Protein AF-A0A9P6V1W4-F1 (afdb_monomer_lite)

Radius of gyration: 26.34 Å; chains: 1; bounding box: 57×39×79 Å

Foldseek 3Di:
DVVVVVVPDPVVLVVVLVCLCVCVPHRNDVVVSVVSVVVVVVVVVVVVVVVLVVLPCPPVVLVVLVVVLLVLLLVLLDVQLDDVRVFFPLVLLLVVCVVVCVCVPAPADSVRDDPVNSSVSSSVVLVVLLQVLFQVQLALLQDVPPPVLVVVLVVCVVVVHLVSLVVLLVSLVVVVVVPPSSVVSLCVSLVVSLVVNVVSSVSTGNDDDPVSSVSSSVSSSSSNVSSSSCSSDSDHDHDDDDDFQAQDDPVPDDDDPPDDNRGTDDND

Secondary structure (DSSP, 8-state):
-HHHHHTT-HHHHHHHHHHHHTTSSSS--HHHHHHHHHHHHHHHHHHHHHHHTT----HHHHHHHHHHHHHHHHHHHHHHH-GGGTTB-HHHHHHHHHHTTTTSS-SS-GGG--HHHHHHHHHHHHHHHHIIIIIT-TTTTTSS--HHHHHHHHHHHTTT-THHHHHHHHHHHHHHH-HHHHHHHHHHHHHHHHHHHHHHHHHHBS---HHHHHHHHHHHHHHHHHHHHHHHSSSPP---PPPTTPBP-TTT--PPTT--TT-B----

pLDDT: mean 75.6, std 12.67, range [39.97, 94.25]

Sequence (268 aa):
MIARAELGDHVAQETLGDMYMDGQVTPKDVQAAMTRRYDDLNRKYMDIAGTLQVTNDDQSTISRQLGVVGARIENLVIIGRGPRSVNVNRAAAIQFFRNSGLLKDFPVQEPELEPFHLSLLIESAMMEILIKHFFTRPLQCIFDGSEEFEAICGWMISRGSRASDRWRQELCILIAQDGEEMARRKEKEVSVAIMEFKNLISNVYSNVNKSMSNKIKELCDIAFDLSYAMFGMESKVYPVAIGLAAPFDGNYMTMAKRSDSNGSVSWV

Structure (mmCIF, N/CA/C/O backbone):
data_AF-A0A9P6V1W4-F1
#
_entry.id   AF-A0A9P6V1W4-F1
#
loop_
_atom_site.group_PDB
_atom_site.id
_atom_site.type_symbol
_atom_site.label_atom_id
_atom_site.label_alt_id
_atom_site.label_comp_id
_atom_site.label_asym_id
_atom_site.label_entity_id
_atom_site.label_seq_id
_atom_site.pdbx_PDB_ins_code
_atom_site.Cartn_x
_atom_site.Cartn_y
_atom_site.Cartn_z
_atom_site.occupancy
_atom_site.B_iso_or_equiv
_atom_site.auth_seq_id
_atom_site.auth_comp_id
_atom_site.auth_asym_id
_atom_site.auth_atom_id
_atom_site.pdbx_PDB_model_num
ATOM 1 N N . MET A 1 1 ? 36.269 11.042 -41.220 1.00 65.00 1 MET A N 1
ATOM 2 C CA . MET A 1 1 ? 35.071 10.179 -41.202 1.00 65.00 1 MET A CA 1
ATOM 3 C C . MET A 1 1 ? 35.304 8.958 -40.318 1.00 65.00 1 MET A C 1
ATOM 5 O O . MET A 1 1 ? 34.696 8.916 -39.264 1.00 65.00 1 MET A O 1
ATOM 9 N N . ILE A 1 2 ? 36.252 8.063 -40.641 1.00 66.75 2 ILE A N 1
ATOM 10 C CA . ILE A 1 2 ? 36.608 6.888 -39.806 1.00 66.75 2 ILE A CA 1
ATOM 11 C C . ILE A 1 2 ? 36.977 7.286 -38.369 1.00 66.75 2 ILE A C 1
ATOM 13 O O . ILE A 1 2 ? 36.317 6.849 -37.437 1.00 66.75 2 ILE A O 1
ATOM 17 N N . ALA A 1 3 ? 37.904 8.232 -38.201 1.00 67.62 3 ALA A N 1
ATOM 18 C CA . ALA A 1 3 ? 38.294 8.728 -36.877 1.00 67.62 3 ALA A CA 1
ATOM 19 C C . ALA A 1 3 ? 37.139 9.364 -36.068 1.00 67.62 3 ALA A C 1
ATOM 21 O O . ALA A 1 3 ? 37.159 9.341 -34.847 1.00 67.62 3 ALA A O 1
ATOM 22 N N . ARG A 1 4 ? 36.106 9.922 -36.725 1.00 63.97 4 ARG A N 1
ATOM 23 C CA . ARG A 1 4 ? 34.915 10.458 -36.027 1.00 63.97 4 ARG A CA 1
ATOM 24 C C . ARG A 1 4 ? 33.994 9.331 -35.562 1.00 63.97 4 ARG A C 1
ATOM 26 O O . ARG A 1 4 ? 33.456 9.397 -34.466 1.00 63.97 4 ARG A O 1
ATOM 33 N N . ALA A 1 5 ? 33.867 8.284 -36.372 1.00 66.19 5 ALA A N 1
ATOM 34 C CA . ALA A 1 5 ? 33.108 7.089 -36.025 1.00 66.19 5 ALA A CA 1
ATOM 35 C C . ALA A 1 5 ? 33.750 6.321 -34.857 1.00 66.19 5 ALA A C 1
ATOM 37 O O . ALA A 1 5 ? 33.040 5.845 -33.974 1.00 66.19 5 ALA A O 1
ATOM 38 N N . GLU A 1 6 ? 35.083 6.241 -34.824 1.00 66.88 6 GLU A N 1
ATOM 39 C CA . GLU A 1 6 ? 35.850 5.642 -33.718 1.00 66.88 6 GLU A CA 1
ATOM 40 C C . GLU A 1 6 ? 35.702 6.431 -32.409 1.00 66.88 6 GLU A C 1
ATOM 42 O O . GLU A 1 6 ? 35.727 5.843 -31.333 1.00 66.88 6 GLU A O 1
ATOM 47 N N . LEU A 1 7 ? 35.462 7.742 -32.501 1.00 66.81 7 LEU A N 1
ATOM 48 C CA . LEU A 1 7 ? 35.165 8.623 -31.368 1.00 66.81 7 LEU A CA 1
ATOM 49 C C . LEU A 1 7 ? 33.672 8.659 -30.979 1.00 66.81 7 LEU A C 1
ATOM 51 O O . LEU A 1 7 ? 33.295 9.445 -30.114 1.00 66.81 7 LEU A O 1
ATOM 55 N N . GLY A 1 8 ? 32.821 7.820 -31.583 1.00 54.97 8 GLY A N 1
ATOM 56 C CA . GLY A 1 8 ? 31.420 7.657 -31.167 1.00 54.97 8 GLY A CA 1
ATOM 57 C C . GLY A 1 8 ? 30.402 8.590 -31.833 1.00 54.97 8 GLY A C 1
ATOM 58 O O . GLY A 1 8 ? 29.265 8.672 -31.378 1.00 54.97 8 GLY A O 1
ATOM 59 N N . ASP A 1 9 ? 30.770 9.291 -32.907 1.00 70.88 9 ASP A N 1
ATOM 60 C CA . ASP A 1 9 ? 29.835 10.121 -33.677 1.00 70.88 9 ASP A CA 1
ATOM 61 C C . ASP A 1 9 ? 28.834 9.232 -34.446 1.00 70.88 9 ASP A C 1
ATOM 63 O O . ASP A 1 9 ? 29.205 8.519 -35.383 1.00 70.88 9 ASP A O 1
ATOM 67 N N . HIS A 1 10 ? 27.565 9.269 -34.033 1.00 65.38 10 HIS A N 1
ATOM 68 C CA . HIS A 1 10 ? 26.481 8.407 -34.520 1.00 65.38 10 HIS A CA 1
ATOM 69 C C . HIS A 1 10 ? 26.163 8.634 -36.002 1.00 65.38 10 HIS A C 1
ATOM 71 O O . HIS A 1 10 ? 25.980 7.668 -36.741 1.00 65.38 10 HIS A O 1
ATOM 77 N N . VAL A 1 11 ? 26.193 9.887 -36.468 1.00 73.00 11 VAL A N 1
ATOM 78 C CA . VAL A 1 11 ? 25.999 10.204 -37.892 1.00 73.00 11 VAL A CA 1
ATOM 79 C C . VAL A 1 11 ? 27.172 9.657 -38.702 1.00 73.00 11 VAL A C 1
ATOM 81 O O . VAL A 1 11 ? 26.982 9.061 -39.761 1.00 73.00 11 VAL A O 1
ATOM 84 N N . ALA A 1 12 ? 28.400 9.794 -38.192 1.00 70.19 12 ALA A N 1
ATOM 85 C CA . ALA A 1 12 ? 29.575 9.252 -38.865 1.00 70.19 12 ALA A CA 1
ATOM 86 C C . ALA A 1 12 ? 29.562 7.714 -38.941 1.00 70.19 12 ALA A C 1
ATOM 88 O O . ALA A 1 12 ? 30.030 7.168 -39.938 1.00 70.19 12 ALA A O 1
ATOM 89 N N . GLN A 1 13 ? 29.037 7.023 -37.925 1.00 69.19 13 GLN A N 1
ATOM 90 C CA . GLN A 1 13 ? 28.919 5.560 -37.893 1.00 69.19 13 GLN A CA 1
ATOM 91 C C . GLN A 1 13 ? 27.857 5.032 -38.860 1.00 69.19 13 GLN A C 1
ATOM 93 O O . GLN A 1 13 ? 28.147 4.091 -39.598 1.00 69.19 13 GLN A O 1
ATOM 98 N N . GLU A 1 14 ? 26.678 5.659 -38.901 1.00 72.62 14 GLU A N 1
ATOM 99 C CA . GLU A 1 14 ? 25.608 5.331 -39.853 1.00 72.62 14 GLU A CA 1
ATOM 100 C C . GLU A 1 14 ? 26.092 5.515 -41.294 1.00 72.62 14 GLU A C 1
ATOM 102 O O . GLU A 1 14 ? 26.094 4.569 -42.081 1.00 72.62 14 GLU A O 1
ATOM 107 N N . THR A 1 15 ? 26.668 6.685 -41.586 1.00 76.19 15 THR A N 1
ATOM 108 C CA . THR A 1 15 ? 27.195 6.997 -42.921 1.00 76.19 15 THR A CA 1
ATOM 109 C C . THR A 1 15 ? 28.298 6.001 -43.327 1.00 76.19 15 THR A C 1
ATOM 111 O O . THR A 1 15 ? 28.357 5.561 -44.473 1.00 76.19 15 THR A O 1
ATOM 114 N N . LEU A 1 16 ? 29.180 5.594 -42.400 1.00 67.94 16 LEU A N 1
ATOM 115 C CA . LEU A 1 16 ? 30.197 4.565 -42.669 1.00 67.94 16 LEU A CA 1
ATOM 116 C C . LEU A 1 16 ? 29.595 3.188 -42.944 1.00 67.94 16 LEU A C 1
ATOM 118 O O . LEU A 1 16 ? 30.109 2.488 -43.813 1.00 67.94 16 LEU A O 1
ATOM 122 N N . GLY A 1 17 ? 28.540 2.800 -42.226 1.00 64.75 17 GLY A N 1
ATOM 123 C CA . GLY A 1 17 ? 27.809 1.556 -42.469 1.00 64.75 17 GLY A CA 1
ATOM 124 C C . GLY A 1 17 ? 27.266 1.484 -43.895 1.00 64.75 17 GLY A C 1
ATOM 125 O O . GLY A 1 17 ? 27.497 0.489 -44.585 1.00 64.75 17 GLY A O 1
ATOM 126 N N . ASP A 1 18 ? 26.655 2.570 -44.363 1.00 71.12 18 ASP A N 1
ATOM 127 C CA . ASP A 1 18 ? 26.141 2.681 -45.731 1.00 71.12 18 ASP A CA 1
ATOM 128 C C . ASP A 1 18 ? 27.275 2.605 -46.765 1.00 71.12 18 ASP A C 1
ATOM 130 O O . ASP A 1 18 ? 27.201 1.850 -47.734 1.00 71.12 18 ASP A O 1
ATOM 134 N N . MET A 1 19 ? 28.407 3.268 -46.504 1.00 66.75 19 MET A N 1
ATOM 135 C CA . MET A 1 19 ? 29.591 3.186 -47.371 1.00 66.75 19 MET A CA 1
ATOM 136 C C . MET A 1 19 ? 30.210 1.783 -47.465 1.00 66.75 19 MET A C 1
ATOM 138 O O . MET A 1 19 ? 30.742 1.432 -48.523 1.00 66.75 19 MET A O 1
ATOM 142 N N . TYR A 1 20 ? 30.158 0.976 -46.397 1.00 65.69 20 TYR A N 1
ATOM 143 C CA . TYR A 1 20 ? 30.584 -0.431 -46.441 1.00 65.69 20 TYR A CA 1
ATOM 144 C C . TYR A 1 20 ? 29.591 -1.312 -47.209 1.00 65.69 20 TYR A C 1
ATOM 146 O O . TYR A 1 20 ? 30.010 -2.211 -47.941 1.00 65.69 20 TYR A O 1
ATOM 154 N N . MET A 1 21 ? 28.289 -1.046 -47.081 1.00 60.78 21 MET A N 1
ATOM 155 C CA . MET A 1 21 ? 27.232 -1.771 -47.798 1.00 60.78 21 MET A CA 1
ATOM 156 C C . MET A 1 21 ? 27.263 -1.507 -49.308 1.00 60.78 21 MET A C 1
ATOM 158 O O . MET A 1 21 ? 27.072 -2.435 -50.105 1.00 60.78 21 MET A O 1
ATOM 162 N N . ASP A 1 22 ? 27.580 -0.272 -49.687 1.00 67.25 22 ASP A N 1
ATOM 163 C CA . ASP A 1 22 ? 27.646 0.174 -51.078 1.00 67.25 22 ASP A CA 1
ATOM 164 C C . ASP A 1 22 ? 29.021 -0.065 -51.725 1.00 67.25 22 ASP A C 1
ATOM 166 O O . ASP A 1 22 ? 29.175 0.093 -52.936 1.00 67.25 22 ASP A O 1
ATOM 170 N N . GLY A 1 23 ? 30.027 -0.475 -50.941 1.00 58.41 23 GLY A N 1
ATOM 171 C CA . GLY A 1 23 ? 31.374 -0.790 -51.429 1.00 58.41 23 GLY A CA 1
ATOM 172 C C . GLY A 1 23 ? 32.163 0.426 -51.929 1.00 58.41 23 GLY A C 1
ATOM 173 O O . GLY A 1 23 ? 33.073 0.280 -52.742 1.00 58.41 23 GLY A O 1
ATOM 174 N N . GLN A 1 24 ? 31.815 1.635 -51.474 1.00 54.91 24 GLN A N 1
ATOM 175 C CA . GLN A 1 24 ? 32.379 2.883 -52.003 1.00 54.91 24 GLN A CA 1
ATOM 176 C C . GLN A 1 24 ? 33.792 3.200 -51.480 1.00 54.91 24 GLN A C 1
ATOM 178 O O . GLN A 1 24 ? 34.491 4.016 -52.076 1.00 54.91 24 GLN A O 1
ATOM 183 N N . VAL A 1 25 ? 34.230 2.566 -50.382 1.00 55.81 25 VAL A N 1
ATOM 184 C CA . VAL A 1 25 ? 35.536 2.847 -49.739 1.00 55.81 25 VAL A CA 1
ATOM 185 C C . VAL A 1 25 ? 36.380 1.579 -49.498 1.00 55.81 25 VAL A C 1
ATOM 187 O O . VAL A 1 25 ? 37.596 1.669 -49.358 1.00 55.81 25 VAL A O 1
ATOM 190 N N . THR A 1 26 ? 35.777 0.385 -49.506 1.00 55.09 26 THR A N 1
ATOM 191 C CA . THR A 1 26 ? 36.446 -0.935 -49.405 1.00 55.09 26 THR A CA 1
ATOM 192 C C . THR A 1 26 ? 35.621 -1.996 -50.158 1.00 55.09 26 THR A C 1
ATOM 194 O O . THR A 1 26 ? 34.452 -1.727 -50.446 1.00 55.09 26 THR A O 1
ATOM 197 N N . PRO A 1 27 ? 36.177 -3.178 -50.516 1.00 56.47 27 PRO A N 1
ATOM 198 C CA . PRO A 1 27 ? 35.394 -4.256 -51.127 1.00 56.47 27 PRO A CA 1
ATOM 199 C C . PRO A 1 27 ? 34.161 -4.570 -50.279 1.00 56.47 27 PRO A C 1
ATOM 201 O O . PRO A 1 27 ? 34.258 -4.560 -49.057 1.00 56.47 27 PRO A O 1
ATOM 204 N N . LYS A 1 28 ? 33.020 -4.834 -50.929 1.00 53.91 28 LYS A N 1
ATOM 205 C CA . LYS A 1 28 ? 31.716 -5.063 -50.289 1.00 53.91 28 LYS A CA 1
ATOM 206 C C . LYS A 1 28 ? 31.800 -6.168 -49.227 1.00 53.91 28 LYS A C 1
ATOM 208 O O . LYS A 1 28 ? 31.639 -7.346 -49.536 1.00 53.91 28 LYS A O 1
ATOM 213 N N . ASP A 1 29 ? 32.043 -5.776 -47.982 1.00 60.09 29 ASP A N 1
ATOM 214 C CA . ASP A 1 29 ? 32.160 -6.670 -46.834 1.00 60.09 29 ASP A CA 1
ATOM 215 C C . ASP A 1 29 ? 30.905 -6.535 -45.973 1.00 60.09 29 ASP A C 1
ATOM 217 O O . ASP A 1 29 ? 30.853 -5.857 -44.942 1.00 60.09 29 ASP A O 1
ATOM 221 N N . VAL A 1 30 ? 29.851 -7.186 -46.463 1.00 57.62 30 VAL A N 1
ATOM 222 C CA . VAL A 1 30 ? 28.537 -7.247 -45.812 1.00 57.62 30 VAL A CA 1
ATOM 223 C C . VAL A 1 30 ? 28.655 -7.840 -44.406 1.00 57.62 30 VAL A C 1
ATOM 225 O O . VAL A 1 30 ? 27.897 -7.458 -43.518 1.00 57.62 30 VAL A O 1
ATOM 228 N N . GLN A 1 31 ? 29.626 -8.731 -44.179 1.00 55.34 31 GLN A N 1
ATOM 229 C CA . GLN A 1 31 ? 29.845 -9.361 -42.883 1.00 55.34 31 GLN A CA 1
ATOM 230 C C . GLN A 1 31 ? 30.431 -8.359 -41.883 1.00 55.34 31 GLN A C 1
ATOM 232 O O . GLN A 1 31 ? 29.935 -8.260 -40.764 1.00 55.34 31 GLN A O 1
ATOM 237 N N . ALA A 1 32 ? 31.428 -7.565 -42.281 1.00 57.88 32 ALA A N 1
ATOM 238 C CA . ALA A 1 32 ? 31.972 -6.499 -41.441 1.00 57.88 32 ALA A CA 1
ATOM 239 C C . ALA A 1 32 ? 30.943 -5.388 -41.169 1.00 57.88 32 ALA A C 1
ATOM 241 O O . ALA A 1 32 ? 30.867 -4.888 -40.043 1.00 57.88 32 ALA A O 1
ATOM 242 N N . ALA A 1 33 ? 30.117 -5.035 -42.160 1.00 56.19 33 ALA A N 1
ATOM 243 C CA . ALA A 1 33 ? 29.023 -4.078 -41.992 1.00 56.19 33 ALA A CA 1
ATOM 244 C C . ALA A 1 33 ? 27.955 -4.592 -41.006 1.00 56.19 33 ALA A C 1
ATOM 246 O O . ALA A 1 33 ? 27.540 -3.860 -40.107 1.00 56.19 33 ALA A O 1
ATOM 247 N N . MET A 1 34 ? 27.560 -5.865 -41.121 1.00 56.03 34 MET A N 1
ATOM 248 C CA . MET A 1 34 ? 26.622 -6.518 -40.201 1.00 56.03 34 MET A CA 1
ATOM 249 C C . MET A 1 34 ? 27.184 -6.614 -38.783 1.00 56.03 34 MET A C 1
ATOM 251 O O . MET A 1 34 ? 26.486 -6.244 -37.846 1.00 56.03 34 MET A O 1
ATOM 255 N N . THR A 1 35 ? 28.438 -7.043 -38.611 1.00 66.69 35 THR A N 1
ATOM 256 C CA . THR A 1 35 ? 29.087 -7.121 -37.292 1.00 66.69 35 THR A CA 1
ATOM 257 C C . THR A 1 35 ? 29.146 -5.749 -36.629 1.00 66.69 35 THR A C 1
ATOM 259 O O . THR A 1 35 ? 28.740 -5.616 -35.482 1.00 66.69 35 THR A O 1
ATOM 262 N N . ARG A 1 36 ? 29.531 -4.693 -37.362 1.00 65.12 36 ARG A N 1
ATOM 263 C CA . ARG A 1 36 ? 29.526 -3.323 -36.820 1.00 65.12 36 ARG A CA 1
ATOM 264 C C . ARG A 1 36 ? 28.132 -2.837 -36.454 1.00 65.12 36 ARG A C 1
ATOM 266 O O . ARG A 1 36 ? 27.975 -2.169 -35.438 1.00 65.12 36 ARG A O 1
ATOM 273 N N . ARG A 1 37 ? 27.124 -3.168 -37.263 1.00 60.56 37 ARG A N 1
ATOM 274 C CA . ARG A 1 37 ? 25.730 -2.829 -36.964 1.00 60.56 37 ARG A CA 1
ATOM 275 C C . ARG A 1 37 ? 25.238 -3.563 -35.718 1.00 60.56 37 ARG A C 1
ATOM 277 O O . ARG A 1 37 ? 24.553 -2.956 -34.904 1.00 60.56 37 ARG A O 1
ATOM 284 N N . TYR A 1 38 ? 25.617 -4.828 -35.547 1.00 61.22 38 TYR A N 1
ATOM 285 C CA . TYR A 1 38 ? 25.352 -5.599 -34.333 1.00 61.22 38 TYR A CA 1
ATOM 286 C C . TYR A 1 38 ? 26.073 -5.020 -33.116 1.00 61.22 38 TYR A C 1
ATOM 288 O O . TYR A 1 38 ? 25.457 -4.902 -32.062 1.00 61.22 38 TYR A O 1
ATOM 296 N N . ASP A 1 39 ? 27.332 -4.610 -33.256 1.00 62.44 39 ASP A N 1
ATOM 297 C CA . ASP A 1 39 ? 28.100 -3.996 -32.174 1.00 62.44 39 ASP A CA 1
ATOM 298 C C . ASP A 1 39 ? 27.518 -2.641 -31.762 1.00 62.44 39 ASP A C 1
ATOM 300 O O . ASP A 1 39 ? 27.465 -2.351 -30.571 1.00 62.44 39 ASP A O 1
ATOM 304 N N . ASP A 1 40 ? 27.048 -1.828 -32.714 1.00 63.84 40 ASP A N 1
ATOM 305 C CA . ASP A 1 40 ? 26.352 -0.565 -32.440 1.00 63.84 40 ASP A CA 1
ATOM 306 C C . ASP A 1 40 ? 24.998 -0.802 -31.757 1.00 63.84 40 ASP A C 1
ATOM 308 O O . ASP A 1 40 ? 24.692 -0.167 -30.748 1.00 63.84 40 ASP A O 1
ATOM 312 N N . LEU A 1 41 ? 24.218 -1.782 -32.232 1.00 60.44 41 LEU A N 1
ATOM 313 C CA . LEU A 1 41 ? 22.968 -2.178 -31.578 1.00 60.44 41 LEU A CA 1
ATOM 314 C C . LEU A 1 41 ? 23.213 -2.673 -30.153 1.00 60.44 41 LEU A C 1
ATOM 316 O O . LEU A 1 41 ? 22.480 -2.305 -29.242 1.00 60.44 41 LEU A O 1
ATOM 320 N N . ASN A 1 42 ? 24.244 -3.494 -29.954 1.00 52.19 42 ASN A N 1
ATOM 321 C CA . ASN A 1 42 ? 24.600 -4.030 -28.650 1.00 52.19 42 ASN A CA 1
ATOM 322 C C . ASN A 1 42 ? 25.116 -2.919 -27.728 1.00 52.19 42 ASN A C 1
ATOM 324 O O . ASN A 1 42 ? 24.787 -2.915 -26.551 1.00 52.19 42 ASN A O 1
ATOM 328 N N . ARG A 1 43 ? 25.856 -1.929 -28.245 1.00 60.22 43 ARG A N 1
ATOM 329 C CA . ARG A 1 43 ? 26.283 -0.761 -27.461 1.00 60.22 43 ARG A CA 1
ATOM 330 C C . ARG A 1 43 ? 25.096 0.105 -27.055 1.00 60.22 43 ARG A C 1
ATOM 332 O O . ARG A 1 43 ? 24.986 0.417 -25.881 1.00 60.22 43 ARG A O 1
ATOM 339 N N . LYS A 1 44 ? 24.179 0.409 -27.982 1.00 65.56 44 LYS A N 1
ATOM 340 C CA . LYS A 1 44 ? 22.915 1.111 -27.691 1.00 65.56 44 LYS A CA 1
ATOM 341 C C . LYS A 1 44 ? 22.084 0.347 -26.666 1.00 65.56 44 LYS A C 1
ATOM 343 O O . LYS A 1 44 ? 21.598 0.942 -25.716 1.00 65.56 44 LYS A O 1
ATOM 348 N N . TYR A 1 45 ? 21.984 -0.974 -26.809 1.00 58.62 45 TYR A N 1
ATOM 349 C CA . TYR A 1 45 ? 21.330 -1.837 -25.829 1.00 58.62 45 TYR A CA 1
ATOM 350 C C . TYR A 1 45 ? 22.028 -1.790 -24.466 1.00 58.62 45 TYR A C 1
ATOM 352 O O . TYR A 1 45 ? 21.345 -1.712 -23.457 1.00 58.62 45 TYR A O 1
ATOM 360 N N . MET A 1 46 ? 23.362 -1.809 -24.409 1.00 53.25 46 MET A N 1
ATOM 361 C CA . MET A 1 46 ? 24.114 -1.728 -23.151 1.00 53.25 46 MET A CA 1
ATOM 362 C C . MET A 1 46 ? 24.069 -0.333 -22.516 1.00 53.25 46 MET A C 1
ATOM 364 O O . MET A 1 46 ? 24.126 -0.239 -21.299 1.00 53.25 46 MET A O 1
ATOM 368 N N . ASP A 1 47 ? 23.927 0.732 -23.303 1.00 57.62 47 ASP A N 1
ATOM 369 C CA . ASP A 1 47 ? 23.764 2.112 -22.825 1.00 57.62 47 ASP A CA 1
ATOM 370 C C . ASP A 1 47 ? 22.337 2.339 -22.287 1.00 57.62 47 ASP A C 1
ATOM 372 O O . ASP A 1 47 ? 22.139 2.917 -21.218 1.00 57.62 47 ASP A O 1
ATOM 376 N N . ILE A 1 48 ? 21.332 1.756 -22.953 1.00 52.38 48 ILE A N 1
ATOM 377 C CA . ILE A 1 48 ? 19.955 1.649 -22.445 1.00 52.38 48 ILE A CA 1
ATOM 378 C C . ILE A 1 48 ? 19.923 0.770 -21.179 1.00 52.38 48 ILE A C 1
ATOM 380 O O . ILE A 1 48 ? 19.362 1.151 -20.159 1.00 52.38 48 ILE A O 1
ATOM 384 N N . ALA A 1 49 ? 20.613 -0.371 -21.175 1.00 45.03 49 ALA A N 1
ATOM 385 C CA . ALA A 1 49 ? 20.715 -1.240 -20.003 1.00 45.03 49 ALA A CA 1
ATOM 386 C C . ALA A 1 49 ? 21.519 -0.607 -18.853 1.00 45.03 49 ALA A C 1
ATOM 388 O O . ALA A 1 49 ? 21.265 -0.898 -17.687 1.00 45.03 49 ALA A O 1
ATOM 389 N N . GLY A 1 50 ? 22.473 0.268 -19.166 1.00 42.31 50 GLY A N 1
ATOM 390 C CA . GLY A 1 50 ? 23.230 1.059 -18.201 1.00 42.31 50 GLY A CA 1
ATOM 391 C C . GLY A 1 50 ? 22.402 2.203 -17.621 1.00 42.31 50 GLY A C 1
ATOM 392 O O . GLY A 1 50 ? 22.489 2.465 -16.427 1.00 42.31 50 GLY A O 1
ATOM 393 N N . THR A 1 51 ? 21.534 2.831 -18.418 1.00 46.28 51 THR A N 1
ATOM 394 C CA . THR A 1 51 ? 20.554 3.817 -17.929 1.00 46.28 51 THR A CA 1
ATOM 395 C C . THR A 1 51 ? 19.441 3.168 -17.097 1.00 46.28 51 THR A C 1
ATOM 397 O O . THR A 1 51 ? 19.005 3.764 -16.115 1.00 46.28 51 THR A O 1
ATOM 400 N N . LEU A 1 52 ? 19.078 1.910 -17.373 1.00 39.97 52 LEU A N 1
ATOM 401 C CA . LEU A 1 52 ? 18.249 1.068 -16.493 1.00 39.97 52 LEU A CA 1
ATOM 402 C C . LEU A 1 52 ? 18.922 0.755 -15.141 1.00 39.97 52 LEU A C 1
ATOM 404 O O . LEU A 1 52 ? 18.233 0.564 -14.141 1.00 39.97 52 LEU A O 1
ATOM 408 N N . GLN A 1 53 ? 20.260 0.718 -15.079 1.00 40.34 53 GLN A N 1
ATOM 409 C CA . GLN A 1 53 ? 21.014 0.550 -13.825 1.00 40.34 53 GLN A CA 1
ATOM 410 C C . GLN A 1 53 ? 21.084 1.834 -12.974 1.00 40.34 53 GLN A C 1
ATOM 412 O O . GLN A 1 53 ? 21.617 1.798 -11.866 1.00 40.34 53 GLN A O 1
ATOM 417 N N . VAL A 1 54 ? 20.542 2.968 -13.446 1.00 41.81 54 VAL A N 1
ATOM 418 C CA . VAL A 1 54 ? 20.581 4.256 -12.722 1.00 41.81 54 VAL A CA 1
ATOM 419 C C . VAL A 1 54 ? 19.494 4.363 -11.642 1.00 41.81 54 VAL A C 1
ATOM 421 O O . VAL A 1 54 ? 19.596 5.212 -10.760 1.00 41.81 54 VAL A O 1
ATOM 424 N N . THR A 1 55 ? 18.517 3.453 -11.590 1.00 45.75 55 THR A N 1
ATOM 425 C CA . THR A 1 55 ? 17.627 3.295 -10.422 1.00 45.75 55 THR A CA 1
ATOM 426 C C . THR A 1 55 ? 18.301 2.497 -9.297 1.00 45.75 55 THR A C 1
ATOM 428 O O . THR A 1 55 ? 17.753 1.523 -8.788 1.00 45.75 55 THR A O 1
ATOM 431 N N . ASN A 1 56 ? 19.486 2.943 -8.867 1.00 44.91 56 ASN A N 1
ATOM 432 C CA . ASN A 1 56 ? 20.015 2.684 -7.522 1.00 44.91 56 ASN A CA 1
ATOM 433 C C . ASN A 1 56 ? 19.214 3.510 -6.498 1.00 44.91 56 ASN A C 1
ATOM 435 O O . ASN A 1 56 ? 19.773 4.315 -5.753 1.00 44.91 56 ASN A O 1
ATOM 439 N N . ASP A 1 57 ? 17.888 3.363 -6.465 1.00 53.00 57 ASP A N 1
ATOM 440 C CA . ASP A 1 57 ? 17.178 3.673 -5.229 1.00 53.00 57 ASP A CA 1
ATOM 441 C C . ASP A 1 57 ? 17.523 2.522 -4.288 1.00 53.00 57 ASP A C 1
ATOM 443 O O . ASP A 1 57 ? 16.907 1.457 -4.314 1.00 53.00 57 ASP A O 1
ATOM 447 N N . ASP A 1 58 ? 18.624 2.690 -3.553 1.00 67.12 58 ASP A N 1
ATOM 448 C CA . ASP A 1 58 ? 19.164 1.649 -2.692 1.00 67.12 58 ASP A CA 1
ATOM 449 C C . ASP A 1 58 ? 18.063 1.135 -1.758 1.00 67.12 58 ASP A C 1
ATOM 451 O O . ASP A 1 58 ? 17.171 1.877 -1.341 1.00 67.12 58 ASP A O 1
ATOM 455 N N . GLN A 1 59 ? 18.132 -0.140 -1.375 1.00 64.94 59 GLN A N 1
ATOM 456 C CA . GLN A 1 59 ? 17.221 -0.748 -0.398 1.00 64.94 59 GLN A CA 1
ATOM 457 C C . GLN A 1 59 ? 17.014 0.146 0.844 1.00 64.94 59 GLN A C 1
ATOM 459 O O . GLN A 1 59 ? 15.931 0.171 1.420 1.00 64.94 59 GLN A O 1
ATOM 464 N N . SER A 1 60 ? 18.024 0.937 1.222 1.00 72.06 60 SER A N 1
ATOM 465 C CA . SER A 1 60 ? 17.958 1.956 2.273 1.00 72.06 60 SER A CA 1
ATOM 466 C C . SER A 1 60 ? 16.969 3.100 1.981 1.00 72.06 60 SER A C 1
ATOM 468 O O . SER A 1 60 ? 16.267 3.532 2.897 1.00 72.06 60 SER A O 1
ATOM 470 N N . THR A 1 61 ? 16.857 3.574 0.738 1.00 75.94 61 THR A N 1
ATOM 471 C CA . THR A 1 61 ? 15.882 4.588 0.310 1.00 75.94 61 THR A CA 1
ATOM 472 C C . THR A 1 61 ? 14.462 4.045 0.368 1.00 75.94 61 THR A C 1
ATOM 474 O O . THR A 1 61 ? 13.600 4.703 0.956 1.00 75.94 61 THR A O 1
ATOM 477 N N . ILE A 1 62 ? 14.219 2.837 -0.153 1.00 79.06 62 ILE A N 1
ATOM 478 C CA . ILE A 1 62 ? 12.905 2.182 -0.051 1.00 79.06 62 ILE A CA 1
ATOM 479 C C . ILE A 1 62 ? 12.532 1.946 1.410 1.00 79.06 62 ILE A C 1
ATOM 481 O O . ILE A 1 62 ? 11.441 2.329 1.827 1.00 79.06 62 ILE A O 1
ATOM 485 N N . SER A 1 63 ? 13.447 1.408 2.219 1.00 77.25 63 SER A N 1
ATOM 486 C CA . SER A 1 63 ? 13.226 1.221 3.657 1.00 77.25 63 SER A CA 1
ATOM 487 C C . SER A 1 63 ? 12.921 2.541 4.369 1.00 77.25 63 SER A C 1
ATOM 489 O O . SER A 1 63 ? 12.017 2.604 5.202 1.00 77.25 63 SER A O 1
ATOM 491 N N . ARG A 1 64 ? 13.610 3.633 4.010 1.00 80.31 64 ARG A N 1
ATOM 492 C CA . ARG A 1 64 ? 13.321 4.971 4.545 1.00 80.31 64 ARG A CA 1
ATOM 493 C C . ARG A 1 64 ? 11.919 5.443 4.158 1.00 80.31 64 ARG A C 1
ATOM 495 O O . ARG A 1 64 ? 11.209 5.963 5.014 1.00 80.31 64 ARG A O 1
ATOM 502 N N . GLN A 1 65 ? 11.513 5.270 2.901 1.00 84.06 65 GLN A N 1
ATOM 503 C CA . GLN A 1 65 ? 10.181 5.661 2.426 1.00 84.06 65 GLN A CA 1
ATOM 504 C C . GLN A 1 65 ? 9.068 4.803 3.045 1.00 84.06 65 GLN A C 1
ATOM 506 O O . GLN A 1 65 ? 8.037 5.341 3.441 1.00 84.06 65 GLN A O 1
ATOM 511 N N . LEU A 1 66 ? 9.292 3.499 3.236 1.00 83.56 66 LEU A N 1
ATOM 512 C CA . LEU A 1 66 ? 8.394 2.632 4.006 1.00 83.56 66 LEU A CA 1
ATOM 513 C C . LEU A 1 66 ? 8.251 3.124 5.455 1.00 83.56 66 LEU A C 1
ATOM 515 O O . LEU A 1 66 ? 7.140 3.171 5.981 1.00 83.56 66 LEU A O 1
ATOM 519 N N . GLY A 1 67 ? 9.343 3.584 6.075 1.00 82.75 67 GLY A N 1
ATOM 520 C CA . GLY A 1 67 ? 9.303 4.245 7.383 1.00 82.75 67 GLY A CA 1
ATOM 521 C C . GLY A 1 67 ? 8.451 5.522 7.389 1.00 82.75 67 GLY A C 1
ATOM 522 O O . GLY A 1 67 ? 7.700 5.761 8.335 1.00 82.75 67 GLY A O 1
ATOM 523 N N . VAL A 1 68 ? 8.500 6.320 6.315 1.00 87.31 68 VAL A N 1
ATOM 524 C CA . VAL A 1 68 ? 7.622 7.493 6.143 1.00 87.31 68 VAL A CA 1
ATOM 525 C C . VAL A 1 68 ? 6.156 7.069 6.039 1.00 87.31 68 VAL A C 1
ATOM 527 O O . VAL A 1 68 ? 5.312 7.677 6.697 1.00 87.31 68 VAL A O 1
ATOM 530 N N . VAL A 1 69 ? 5.842 6.026 5.264 1.00 89.75 69 VAL A N 1
ATOM 531 C CA . VAL A 1 69 ? 4.481 5.470 5.150 1.00 89.75 69 VAL A CA 1
ATOM 532 C C . VAL A 1 69 ? 3.962 5.024 6.520 1.00 89.75 69 VAL A C 1
ATOM 534 O O . VAL A 1 69 ? 2.879 5.454 6.922 1.00 89.75 69 VAL A O 1
ATOM 537 N N . GLY A 1 70 ? 4.754 4.256 7.276 1.00 85.88 70 GLY A N 1
ATOM 538 C CA . GLY A 1 70 ? 4.407 3.822 8.634 1.00 85.88 70 GLY A CA 1
ATOM 539 C C . GLY A 1 70 ? 4.122 4.998 9.573 1.00 85.88 70 GLY A C 1
ATOM 540 O O . GLY A 1 70 ? 3.041 5.085 10.152 1.00 85.88 70 GLY A O 1
ATOM 541 N N . ALA A 1 71 ? 5.021 5.986 9.628 1.00 87.00 71 ALA A N 1
ATOM 542 C CA . ALA A 1 71 ? 4.836 7.176 10.462 1.00 87.00 71 ALA A CA 1
ATOM 543 C C . ALA A 1 71 ? 3.583 7.995 10.082 1.00 87.00 71 ALA A C 1
ATOM 545 O O . ALA A 1 71 ? 2.951 8.630 10.933 1.00 87.00 71 ALA A O 1
ATOM 546 N N . ARG A 1 72 ? 3.200 8.005 8.798 1.00 91.94 72 ARG A N 1
ATOM 547 C CA . ARG A 1 72 ? 1.980 8.678 8.324 1.00 91.94 72 ARG A CA 1
ATOM 548 C C . ARG A 1 72 ? 0.717 7.928 8.735 1.00 91.94 72 ARG A C 1
ATOM 550 O O . ARG A 1 72 ? -0.247 8.589 9.124 1.00 91.94 72 ARG A O 1
ATOM 557 N N . ILE A 1 73 ? 0.736 6.595 8.699 1.00 90.62 73 ILE A N 1
ATOM 558 C CA . ILE A 1 73 ? -0.346 5.750 9.222 1.00 90.62 73 ILE A CA 1
ATOM 559 C C . ILE A 1 73 ? -0.526 6.004 10.724 1.00 90.62 73 ILE A C 1
ATOM 561 O O . ILE A 1 73 ? -1.623 6.372 11.145 1.00 90.62 73 ILE A O 1
ATOM 565 N N . GLU A 1 74 ? 0.549 5.942 11.514 1.00 89.94 74 GLU A N 1
ATOM 566 C CA . GLU A 1 74 ? 0.505 6.243 12.954 1.00 89.94 74 GLU A CA 1
ATOM 567 C C . GLU A 1 74 ? -0.084 7.641 13.220 1.00 89.94 74 GLU A C 1
ATOM 569 O O . GLU A 1 74 ? -0.965 7.827 14.067 1.00 89.94 74 GLU A O 1
ATOM 574 N N . ASN A 1 75 ? 0.350 8.654 12.457 1.00 91.00 75 ASN A N 1
ATOM 575 C CA . ASN A 1 75 ? -0.170 10.016 12.585 1.00 91.00 75 ASN A CA 1
ATOM 576 C C . ASN A 1 75 ? -1.673 10.101 12.279 1.00 91.00 75 ASN A C 1
ATOM 578 O O . ASN A 1 75 ? -2.402 10.803 12.986 1.00 91.00 75 ASN A O 1
ATOM 582 N N . LEU A 1 76 ? -2.143 9.397 11.245 1.00 91.50 76 LEU A N 1
ATOM 583 C CA . LEU A 1 76 ? -3.561 9.326 10.896 1.00 91.50 76 LEU A CA 1
ATOM 584 C C . LEU A 1 76 ? -4.377 8.672 12.008 1.00 91.50 76 LEU A C 1
ATOM 586 O O . LEU A 1 76 ? -5.420 9.211 12.372 1.00 91.50 76 LEU A O 1
ATOM 590 N N . VAL A 1 77 ? -3.894 7.576 12.592 1.00 90.12 77 VAL A N 1
ATOM 591 C CA . VAL A 1 77 ? -4.574 6.890 13.698 1.00 90.12 77 VAL A CA 1
ATOM 592 C C . VAL A 1 77 ? -4.633 7.768 14.946 1.00 90.12 77 VAL A C 1
ATOM 594 O O . VAL A 1 77 ? -5.687 7.866 15.579 1.00 90.12 77 VAL A O 1
ATOM 597 N N . ILE A 1 78 ? -3.553 8.492 15.267 1.00 89.06 78 ILE A N 1
ATOM 598 C CA . ILE A 1 78 ? -3.523 9.465 16.371 1.00 89.06 78 ILE A CA 1
ATOM 599 C C . ILE A 1 78 ? -4.551 10.583 16.163 1.00 89.06 78 ILE A C 1
ATOM 601 O O . ILE A 1 78 ? -5.259 10.950 17.105 1.00 89.06 78 ILE A O 1
ATOM 605 N N . ILE A 1 79 ? -4.651 11.119 14.946 1.00 89.06 79 ILE A N 1
ATOM 606 C CA . ILE A 1 79 ? -5.626 12.165 14.609 1.00 89.06 79 ILE A CA 1
ATOM 607 C C . ILE A 1 79 ? -7.048 11.616 14.671 1.00 89.06 79 ILE A C 1
ATOM 609 O O . ILE A 1 79 ? -7.914 12.249 15.273 1.00 89.06 79 ILE A O 1
ATOM 613 N N . GLY A 1 80 ? -7.271 10.441 14.081 1.00 88.06 80 GLY A N 1
ATOM 614 C CA . GLY A 1 80 ? -8.572 9.787 14.019 1.00 88.06 80 GLY A CA 1
ATOM 615 C C . GLY A 1 80 ? -9.131 9.517 15.408 1.00 88.06 80 GLY A C 1
ATOM 616 O O . GLY A 1 80 ? -10.240 9.947 15.714 1.00 88.06 80 GLY A O 1
ATOM 617 N N . ARG A 1 81 ? -8.338 8.897 16.295 1.00 89.12 81 ARG A N 1
ATOM 6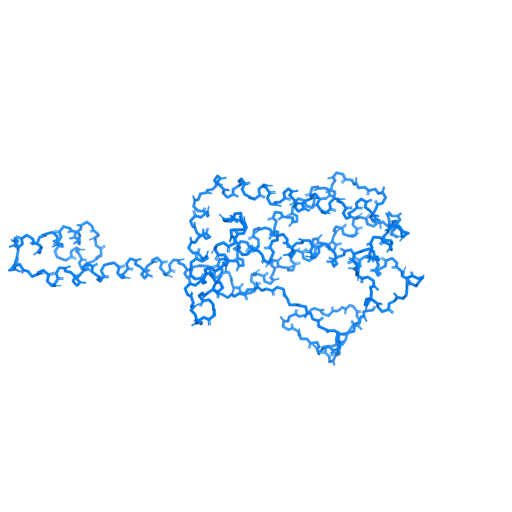18 C CA . ARG 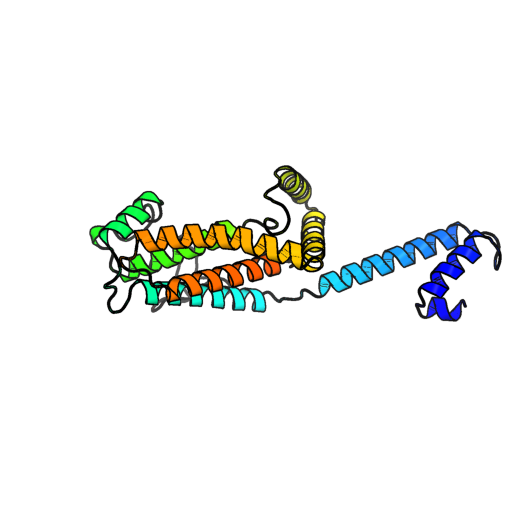A 1 81 ? -8.784 8.555 17.658 1.00 89.12 81 ARG A CA 1
ATOM 619 C C . ARG A 1 81 ? -9.030 9.781 18.542 1.00 89.12 81 ARG A C 1
ATOM 621 O O . ARG A 1 81 ? -9.860 9.722 19.449 1.00 89.12 81 ARG A O 1
ATOM 628 N N . GLY A 1 82 ? -8.336 10.887 18.279 1.00 86.94 82 GLY A N 1
ATOM 629 C CA . GLY A 1 82 ? -8.400 12.093 19.099 1.00 86.94 82 GLY A CA 1
ATOM 630 C C . GLY A 1 82 ? -7.820 11.912 20.514 1.00 86.94 82 GLY A C 1
ATOM 631 O O . GLY A 1 82 ? -7.324 10.840 20.880 1.00 86.94 82 GLY A O 1
ATOM 632 N N . PRO A 1 83 ? -7.852 12.964 21.350 1.00 85.50 83 PRO A N 1
ATOM 633 C CA . PRO A 1 83 ? -7.340 12.901 22.717 1.00 85.50 83 PRO A CA 1
ATOM 634 C C . PRO A 1 83 ? -8.049 11.808 23.519 1.00 85.50 83 PRO A C 1
ATOM 636 O O . PRO A 1 83 ? -9.272 11.751 23.525 1.00 85.50 83 PRO A O 1
ATOM 639 N N . ARG A 1 84 ? -7.293 10.943 24.208 1.00 83.69 84 ARG A N 1
ATOM 640 C CA . ARG A 1 84 ? -7.841 9.824 25.007 1.00 83.69 84 ARG A CA 1
ATOM 641 C C . ARG A 1 84 ? -8.776 8.886 24.220 1.00 83.69 84 ARG A C 1
ATOM 643 O O . ARG A 1 84 ? -9.636 8.251 24.817 1.00 83.69 84 ARG A O 1
ATOM 650 N N . SER A 1 85 ? -8.607 8.798 22.898 1.00 86.25 85 SER A N 1
ATOM 651 C CA . SER A 1 85 ? -9.397 7.920 22.026 1.00 86.25 85 SER A CA 1
ATOM 652 C C . SER A 1 85 ? -10.907 8.207 22.014 1.00 86.25 85 SER A C 1
ATOM 654 O O . SER A 1 85 ? -11.697 7.316 21.714 1.00 86.25 85 SER A O 1
ATOM 656 N N . VAL A 1 86 ? -11.324 9.445 22.311 1.00 85.81 86 VAL A N 1
ATOM 657 C CA . VAL A 1 86 ? -12.746 9.845 22.386 1.00 85.81 86 VAL A CA 1
ATOM 658 C C . VAL A 1 86 ? -13.529 9.636 21.089 1.00 85.81 86 VAL A C 1
ATOM 660 O O . VAL A 1 86 ? -14.747 9.487 21.131 1.00 85.81 86 VAL A O 1
ATOM 663 N N . ASN A 1 87 ? -12.849 9.617 19.943 1.00 88.00 87 ASN A N 1
ATOM 664 C CA . ASN A 1 87 ? -13.493 9.440 18.644 1.00 88.00 87 ASN A CA 1
ATOM 665 C C . ASN A 1 87 ? -13.573 7.969 18.213 1.00 88.00 87 ASN A C 1
ATOM 667 O O . ASN A 1 87 ? -14.145 7.686 17.163 1.00 88.00 87 ASN A O 1
ATOM 671 N N . VAL A 1 88 ? -12.985 7.032 18.966 1.00 88.69 88 VAL A N 1
ATOM 672 C CA . VAL A 1 88 ? -13.020 5.603 18.624 1.00 88.69 88 VAL A CA 1
ATOM 673 C C . VAL A 1 88 ? -14.379 5.035 19.007 1.00 88.69 88 VAL A C 1
ATOM 675 O O . VAL A 1 88 ? -14.704 4.912 20.189 1.00 88.69 88 VAL A O 1
ATOM 678 N N . ASN A 1 89 ? -15.167 4.627 18.015 1.00 89.94 89 ASN A N 1
ATOM 679 C CA . ASN A 1 89 ? -16.386 3.875 18.272 1.00 89.94 89 ASN A CA 1
ATOM 680 C C . ASN A 1 89 ? -16.020 2.409 18.527 1.00 89.94 89 ASN A C 1
ATOM 682 O O . ASN A 1 89 ? -15.958 1.604 17.602 1.00 89.94 89 ASN A O 1
ATOM 686 N N . ARG A 1 90 ? -15.767 2.061 19.795 1.00 89.38 90 ARG A N 1
ATOM 687 C CA . ARG A 1 90 ? -15.309 0.718 20.189 1.00 89.38 90 ARG A CA 1
ATOM 688 C C . ARG A 1 90 ? -16.208 -0.400 19.658 1.00 89.38 90 ARG A C 1
ATOM 690 O O . ARG A 1 90 ? -15.697 -1.383 19.137 1.00 89.38 90 ARG A O 1
ATOM 697 N N . ALA A 1 91 ? -17.527 -0.253 19.771 1.00 89.50 91 ALA A N 1
ATOM 698 C CA . ALA A 1 91 ? -18.465 -1.285 19.333 1.00 89.50 91 ALA A CA 1
ATOM 699 C C . ALA A 1 91 ? -18.418 -1.486 17.810 1.00 89.50 91 ALA A C 1
ATOM 701 O O . ALA A 1 91 ? -18.335 -2.621 17.342 1.00 89.50 91 ALA A O 1
ATOM 702 N N . ALA A 1 92 ? -18.415 -0.390 17.046 1.00 89.69 92 ALA A N 1
ATOM 703 C CA . ALA A 1 92 ? -18.336 -0.455 15.589 1.00 89.69 92 ALA A CA 1
ATOM 704 C C . ALA A 1 92 ? -16.971 -0.973 15.108 1.00 89.69 92 ALA A C 1
ATOM 706 O O . ALA A 1 92 ? -16.921 -1.807 14.209 1.00 89.69 92 ALA A O 1
ATOM 707 N N . ALA A 1 93 ? -15.879 -0.564 15.761 1.00 88.81 93 ALA A N 1
ATOM 708 C CA . ALA A 1 93 ? -14.530 -1.037 15.467 1.00 88.81 93 ALA A CA 1
ATOM 709 C C . ALA A 1 93 ? -14.397 -2.553 15.675 1.00 88.81 93 ALA A C 1
ATOM 711 O O . ALA A 1 93 ? -13.942 -3.256 14.778 1.00 88.81 93 ALA A O 1
ATOM 712 N N . ILE A 1 94 ? -14.850 -3.071 16.823 1.00 90.69 94 ILE A N 1
ATOM 713 C CA . ILE A 1 94 ? -14.829 -4.515 17.109 1.00 90.69 94 ILE A CA 1
ATOM 714 C C . ILE A 1 94 ? -15.664 -5.272 16.074 1.00 90.69 94 ILE A C 1
ATOM 716 O O . ILE A 1 94 ? -15.205 -6.270 15.526 1.00 90.69 94 ILE A O 1
ATOM 720 N N . GLN A 1 95 ? -16.865 -4.782 15.753 1.00 90.75 95 GLN A N 1
ATOM 721 C CA . GLN A 1 95 ? -17.713 -5.417 14.746 1.00 90.75 95 GLN A CA 1
ATOM 722 C C . GLN A 1 95 ? -17.054 -5.432 13.359 1.00 90.75 95 GLN A C 1
ATOM 724 O O . GLN A 1 95 ? -17.119 -6.445 12.662 1.00 90.75 95 GLN A O 1
ATOM 729 N N . PHE A 1 96 ? -16.413 -4.330 12.967 1.00 89.50 96 PHE A N 1
ATOM 730 C CA . PHE A 1 96 ? -15.690 -4.223 11.705 1.00 89.50 96 PHE A CA 1
ATOM 731 C C . PHE A 1 96 ? -14.529 -5.226 11.642 1.00 89.50 96 PHE A C 1
ATOM 733 O O . PHE A 1 96 ? -14.452 -6.003 10.692 1.00 89.50 96 PHE A O 1
ATOM 740 N N . PHE A 1 97 ? -13.684 -5.280 12.677 1.00 87.50 97 PHE A N 1
ATOM 741 C CA . PHE A 1 97 ? -12.529 -6.186 12.716 1.00 87.50 97 PHE A CA 1
ATOM 742 C C . PHE A 1 97 ? -12.907 -7.662 12.876 1.00 87.50 97 PHE A C 1
ATOM 744 O O . PHE A 1 97 ? -12.194 -8.544 12.396 1.00 87.50 97 PHE A O 1
ATOM 751 N N . ARG A 1 98 ? -14.056 -7.951 13.496 1.00 88.94 98 ARG A N 1
ATOM 752 C CA . ARG A 1 98 ? -14.629 -9.301 13.497 1.00 88.94 98 ARG A CA 1
ATOM 753 C C . ARG A 1 98 ? -15.000 -9.726 12.080 1.00 88.94 98 ARG A C 1
ATOM 755 O O . ARG A 1 98 ? -14.649 -10.821 11.654 1.00 88.94 98 ARG A O 1
ATOM 762 N N . ASN A 1 99 ? -15.679 -8.847 11.342 1.00 86.94 99 ASN A N 1
ATOM 763 C CA . ASN A 1 99 ? -16.129 -9.126 9.980 1.00 86.94 99 ASN A CA 1
ATOM 764 C C . ASN A 1 99 ? -14.968 -9.225 8.980 1.00 86.94 99 ASN A C 1
ATOM 766 O O . ASN A 1 99 ? -15.070 -9.982 8.019 1.00 86.94 99 ASN A O 1
ATOM 770 N N . SER A 1 100 ? -13.873 -8.490 9.198 1.00 80.81 100 SER A N 1
ATOM 771 C CA . SER A 1 100 ? -12.673 -8.585 8.356 1.00 80.81 100 SER A CA 1
ATOM 772 C C . SER A 1 100 ? -11.824 -9.829 8.643 1.00 80.81 100 SER A C 1
ATOM 774 O O . SER A 1 100 ? -10.905 -10.121 7.888 1.00 80.81 100 SER A O 1
ATOM 776 N N . GLY A 1 101 ? -12.109 -10.560 9.727 1.00 81.75 101 GLY A N 1
ATOM 777 C CA . GLY A 1 101 ? -11.332 -11.723 10.158 1.00 81.75 101 GLY A CA 1
ATOM 778 C C . GLY A 1 101 ? -10.063 -11.383 10.945 1.00 81.75 101 GLY A C 1
ATOM 779 O O . GLY A 1 101 ? -9.432 -12.299 11.467 1.00 81.75 101 GLY A O 1
ATOM 780 N N . LEU A 1 102 ? -9.727 -10.097 11.115 1.00 79.75 102 LEU A N 1
ATOM 781 C CA . LEU A 1 102 ? -8.523 -9.650 11.833 1.00 79.75 102 LEU A CA 1
ATOM 782 C C . LEU A 1 102 ? -8.528 -10.026 13.323 1.00 79.75 102 LEU A C 1
ATOM 784 O O . LEU A 1 102 ? -7.468 -10.142 13.928 1.00 79.75 102 LEU A O 1
ATOM 788 N N . LEU A 1 103 ? -9.705 -10.248 13.918 1.00 82.44 103 LEU A N 1
ATOM 789 C CA . LEU A 1 103 ? -9.822 -10.693 15.313 1.00 82.44 103 LEU A CA 1
ATOM 790 C C . LEU A 1 103 ? -9.685 -12.206 15.507 1.00 82.44 103 LEU A C 1
ATOM 792 O O . LEU A 1 103 ? -9.572 -12.645 16.647 1.00 82.44 103 LEU A O 1
ATOM 796 N N . LYS A 1 104 ? -9.715 -13.015 14.440 1.00 79.75 104 LYS A N 1
ATOM 797 C CA . LYS A 1 104 ? -9.769 -14.482 14.563 1.00 79.75 104 LYS A CA 1
ATOM 798 C C . LYS A 1 104 ? -8.538 -15.053 15.268 1.00 79.75 104 LYS A C 1
ATOM 800 O O . LYS A 1 104 ? -8.676 -15.948 16.096 1.00 79.75 104 LYS A O 1
ATOM 805 N N . ASP A 1 105 ? -7.373 -14.507 14.937 1.00 71.44 105 ASP A N 1
ATOM 806 C CA . ASP A 1 105 ? -6.082 -14.964 15.450 1.00 71.44 105 ASP A CA 1
ATOM 807 C C . ASP A 1 105 ? -5.475 -13.971 16.464 1.00 71.44 105 ASP A C 1
ATOM 809 O O . ASP A 1 105 ? -4.368 -14.189 16.953 1.00 71.44 105 ASP A O 1
ATOM 813 N N . PHE A 1 106 ? -6.197 -12.894 16.808 1.00 78.06 106 PHE A N 1
ATOM 814 C CA . PHE A 1 106 ? -5.745 -11.876 17.761 1.00 78.06 106 PHE A CA 1
ATOM 815 C C . PHE A 1 106 ? -5.772 -12.436 19.199 1.00 78.06 106 PHE A C 1
ATOM 817 O O . PHE A 1 106 ? -6.731 -13.107 19.580 1.00 78.06 106 PHE A O 1
ATOM 824 N N . PRO A 1 107 ? -4.753 -12.179 20.038 1.00 72.88 107 PRO A N 1
ATOM 825 C CA . PRO A 1 107 ? -4.562 -12.884 21.314 1.00 72.88 107 PRO A CA 1
ATOM 826 C C . PRO A 1 107 ? -5.486 -12.383 22.425 1.00 72.88 107 PRO A C 1
ATOM 828 O O . PRO A 1 107 ? -5.654 -13.057 23.438 1.00 72.88 107 PRO A O 1
ATOM 831 N N . VAL A 1 108 ? -6.011 -11.166 22.271 1.00 79.19 108 VAL A N 1
ATOM 832 C CA . VAL A 1 108 ? -6.801 -10.477 23.281 1.00 79.19 108 VAL A CA 1
ATOM 833 C C . VAL A 1 108 ? -8.255 -10.685 22.928 1.00 79.19 108 VAL A C 1
ATOM 835 O O . VAL A 1 108 ? -8.692 -10.378 21.816 1.00 79.19 108 VAL A O 1
ATOM 838 N N . GLN A 1 109 ? -9.015 -11.194 23.891 1.00 83.50 109 GLN A N 1
ATOM 839 C CA . GLN A 1 109 ? -10.440 -11.399 23.702 1.00 83.50 109 GLN A CA 1
ATOM 840 C C . GLN A 1 109 ? -11.145 -10.0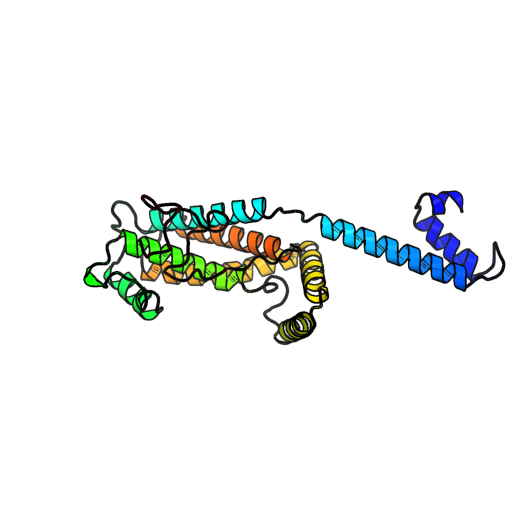53 23.511 1.00 83.50 109 GLN A C 1
ATOM 842 O O . GLN A 1 109 ? -10.778 -9.048 24.117 1.00 83.50 109 GLN A O 1
ATOM 847 N N . GLU A 1 110 ? -12.212 -10.031 22.713 1.00 85.88 110 GLU A N 1
ATOM 848 C CA . GLU A 1 110 ? -12.944 -8.797 22.400 1.00 85.88 110 GLU A CA 1
ATOM 849 C C . GLU A 1 110 ? -13.332 -7.935 23.623 1.00 85.88 110 GLU A C 1
ATOM 851 O O . GLU A 1 110 ? -13.224 -6.706 23.537 1.00 85.88 110 GLU A O 1
ATOM 856 N N . PRO A 1 111 ? -13.753 -8.509 24.774 1.00 85.31 111 PRO A N 1
ATOM 857 C CA . PRO A 1 111 ? -14.066 -7.722 25.964 1.00 85.31 111 PRO A CA 1
ATOM 858 C C . PRO A 1 111 ? -12.859 -6.966 26.528 1.00 85.31 111 PRO A C 1
ATOM 860 O O . PRO A 1 111 ? -13.041 -5.864 27.040 1.00 85.31 111 PRO A O 1
ATOM 863 N N . GLU A 1 112 ? -11.650 -7.504 26.366 1.00 85.94 112 GLU A N 1
ATOM 864 C CA . GLU A 1 112 ? -10.382 -6.989 26.903 1.00 85.94 112 GLU A CA 1
ATOM 865 C C . GLU A 1 112 ? -9.666 -6.028 25.934 1.00 85.94 112 GLU A C 1
ATOM 867 O O . GLU A 1 112 ? -8.614 -5.469 26.249 1.00 85.94 112 GLU A O 1
ATOM 872 N N . LEU A 1 113 ? -10.239 -5.781 24.749 1.00 85.69 113 LEU A N 1
ATOM 873 C CA . LEU A 1 113 ? -9.669 -4.853 23.774 1.00 85.69 113 LEU A CA 1
ATOM 874 C C . LEU A 1 113 ? -9.694 -3.406 24.286 1.00 85.69 113 LEU A C 1
ATOM 876 O O . LEU A 1 113 ? -10.704 -2.699 24.199 1.00 85.69 113 LEU A O 1
ATOM 880 N N . GLU A 1 114 ? -8.548 -2.966 24.791 1.00 85.25 114 GLU A N 1
ATOM 881 C CA . GLU A 1 114 ? -8.231 -1.567 25.082 1.00 85.25 114 GLU A CA 1
ATOM 882 C C . GLU A 1 114 ? -8.060 -0.697 23.814 1.00 85.25 114 GLU A C 1
ATOM 884 O O . GLU A 1 114 ? -7.762 -1.208 22.728 1.00 85.25 114 GLU A O 1
ATOM 889 N N . PRO A 1 115 ? -8.161 0.645 23.922 1.00 83.19 115 PRO A N 1
ATOM 890 C CA . PRO A 1 115 ? -8.033 1.555 22.779 1.00 83.19 115 PRO A CA 1
ATOM 891 C C . PRO A 1 115 ? -6.711 1.474 22.008 1.00 83.19 115 PRO A C 1
ATOM 893 O O . PRO A 1 115 ? -6.663 1.857 20.837 1.00 83.19 115 PRO A O 1
ATOM 896 N N . PHE A 1 116 ? -5.627 1.034 22.650 1.00 83.06 116 PHE A N 1
ATOM 897 C CA . PHE A 1 116 ? -4.350 0.858 21.961 1.00 83.06 116 PHE A CA 1
ATOM 898 C C . PHE A 1 116 ? -4.356 -0.373 21.042 1.00 83.06 116 PHE A C 1
ATOM 900 O O . PHE A 1 116 ? -3.853 -0.262 19.930 1.00 83.06 116 PHE A O 1
ATOM 907 N N . HIS A 1 117 ? -4.996 -1.487 21.432 1.00 85.31 117 HIS A N 1
ATOM 908 C CA . HIS A 1 117 ? -5.157 -2.657 20.556 1.00 85.31 117 HIS A CA 1
ATOM 909 C C . HIS A 1 117 ? -5.955 -2.290 19.308 1.00 85.31 117 HIS A C 1
ATOM 911 O O . HIS A 1 117 ? -5.585 -2.639 18.193 1.00 85.31 117 HIS A O 1
ATOM 917 N N . LEU A 1 118 ? -7.029 -1.515 19.491 1.00 86.62 118 LEU A N 1
ATOM 918 C CA . LEU A 1 118 ? -7.818 -1.007 18.372 1.00 86.62 118 LEU A CA 1
ATOM 919 C C . LEU A 1 118 ? -6.991 -0.090 17.473 1.00 86.62 118 LEU A C 1
ATOM 921 O O . LEU A 1 118 ? -7.159 -0.133 16.265 1.00 86.62 118 LEU A O 1
ATOM 925 N N . SER A 1 119 ? -6.088 0.716 18.039 1.00 86.62 119 SER A N 1
ATOM 926 C CA . SER A 1 119 ? -5.201 1.568 17.240 1.00 86.62 119 SER A CA 1
ATOM 927 C C . SER A 1 119 ? -4.267 0.714 16.376 1.00 86.62 119 SER A C 1
ATOM 929 O O . SER A 1 119 ? -4.206 0.948 15.176 1.00 86.62 119 SER A O 1
ATOM 931 N N . LEU A 1 120 ? -3.656 -0.331 16.945 1.00 83.31 120 LEU A N 1
ATOM 932 C CA . LEU A 1 120 ? -2.813 -1.279 16.208 1.00 83.31 120 LEU A CA 1
ATOM 933 C C . LEU A 1 120 ? -3.581 -1.980 15.076 1.00 83.31 120 LEU A C 1
ATOM 935 O O . LEU A 1 120 ? -3.108 -2.026 13.947 1.00 83.31 120 LEU A O 1
ATOM 939 N N . LEU A 1 121 ? -4.796 -2.466 15.348 1.00 84.94 121 LEU A N 1
ATOM 940 C CA . LEU A 1 121 ? -5.641 -3.109 14.334 1.00 84.94 121 LEU A CA 1
ATOM 941 C C . LEU A 1 121 ? -6.006 -2.154 13.188 1.00 84.94 121 LEU A C 1
ATOM 943 O O . LEU A 1 121 ? -6.058 -2.569 12.031 1.00 84.94 121 LEU A O 1
ATOM 947 N N . ILE A 1 122 ? -6.234 -0.870 13.488 1.00 88.88 122 ILE A N 1
ATOM 948 C CA . ILE A 1 122 ? -6.467 0.154 12.461 1.00 88.88 122 ILE A CA 1
ATOM 949 C C . ILE A 1 122 ? -5.201 0.371 11.630 1.00 88.88 122 ILE A C 1
ATOM 951 O O . ILE A 1 122 ? -5.303 0.432 10.408 1.00 88.88 122 ILE A O 1
ATOM 955 N N . GLU A 1 123 ? -4.026 0.471 12.257 1.00 88.00 123 GLU A N 1
ATOM 956 C CA . GLU A 1 123 ? -2.742 0.610 11.552 1.00 88.00 123 GLU A CA 1
ATOM 957 C C . GLU A 1 123 ? -2.499 -0.579 10.611 1.00 88.00 123 GLU A C 1
ATOM 959 O O . GLU A 1 123 ? -2.177 -0.377 9.437 1.00 88.00 123 GLU A O 1
ATOM 964 N N . SER A 1 124 ? -2.746 -1.807 11.080 1.00 83.56 124 SER A N 1
ATOM 965 C CA . SER A 1 124 ? -2.662 -3.021 10.262 1.00 83.56 124 SER A CA 1
ATOM 966 C C . SER A 1 124 ? -3.640 -2.989 9.087 1.00 83.56 124 SER A C 1
ATOM 968 O O . SER A 1 124 ? -3.220 -3.185 7.950 1.00 83.56 124 SER A O 1
ATOM 970 N N . ALA A 1 125 ? -4.914 -2.660 9.322 1.00 87.31 125 ALA A N 1
ATOM 971 C CA . ALA A 1 125 ? -5.915 -2.568 8.258 1.00 87.31 125 ALA A CA 1
ATOM 972 C C . ALA A 1 125 ? -5.568 -1.482 7.221 1.00 87.31 125 ALA A C 1
ATOM 974 O O . ALA A 1 125 ? -5.758 -1.674 6.022 1.00 87.31 125 ALA A O 1
ATOM 975 N N . MET A 1 126 ? -5.023 -0.343 7.660 1.00 90.19 126 MET A N 1
ATOM 976 C CA . MET A 1 126 ? -4.529 0.703 6.761 1.00 90.19 126 MET A CA 1
ATOM 977 C C . MET A 1 126 ? -3.372 0.203 5.889 1.00 90.19 126 MET A C 1
ATOM 979 O O . MET A 1 126 ? -3.353 0.477 4.689 1.00 90.19 126 MET A O 1
ATOM 983 N N . MET A 1 127 ? -2.430 -0.549 6.463 1.00 88.38 127 MET A N 1
ATOM 984 C CA . MET A 1 127 ? -1.323 -1.131 5.704 1.00 88.38 127 MET A CA 1
ATOM 985 C C . MET A 1 127 ? -1.804 -2.206 4.721 1.00 88.38 127 MET A C 1
ATOM 987 O O . MET A 1 127 ? -1.336 -2.237 3.586 1.00 88.38 127 MET A O 1
ATOM 991 N N . GLU A 1 128 ? -2.775 -3.038 5.102 1.00 85.62 128 GLU A N 1
ATOM 992 C CA . GLU A 1 128 ? -3.390 -4.025 4.204 1.00 85.62 128 GLU A CA 1
ATOM 993 C C . GLU A 1 128 ? -4.045 -3.372 2.982 1.00 85.62 128 GLU A C 1
ATOM 995 O O . GLU A 1 128 ? -3.880 -3.866 1.866 1.00 85.62 128 GLU A O 1
ATOM 1000 N N . ILE A 1 129 ? -4.717 -2.226 3.157 1.00 90.00 129 ILE A N 1
ATOM 1001 C CA . ILE A 1 129 ? -5.267 -1.444 2.039 1.00 90.00 129 ILE A CA 1
ATOM 1002 C C . ILE A 1 129 ? -4.139 -1.010 1.088 1.00 90.00 129 ILE A C 1
ATOM 1004 O O . ILE A 1 129 ? -4.259 -1.197 -0.124 1.00 90.00 129 ILE A O 1
ATOM 1008 N N . LEU A 1 130 ? -3.021 -0.482 1.603 1.00 89.12 130 LEU A N 1
ATOM 1009 C CA . LEU A 1 130 ? -1.880 -0.087 0.760 1.00 89.12 130 LEU A CA 1
ATOM 1010 C C . LEU A 1 130 ? -1.221 -1.286 0.068 1.00 89.12 130 LEU A C 1
ATOM 1012 O O . LEU A 1 130 ? -0.848 -1.198 -1.099 1.00 89.12 130 LEU A O 1
ATOM 1016 N N . ILE A 1 131 ? -1.099 -2.418 0.760 1.00 84.94 131 ILE A N 1
ATOM 1017 C CA . ILE A 1 131 ? -0.563 -3.663 0.200 1.00 84.94 131 ILE A CA 1
ATOM 1018 C C . ILE A 1 131 ? -1.425 -4.141 -0.968 1.00 84.94 131 ILE A C 1
ATOM 1020 O O . ILE A 1 131 ? -0.896 -4.445 -2.041 1.00 84.94 131 ILE A O 1
ATOM 1024 N N . LYS A 1 132 ? -2.744 -4.174 -0.765 1.00 84.81 132 LYS A N 1
ATOM 1025 C CA . LYS A 1 132 ? -3.736 -4.617 -1.746 1.00 84.81 132 LYS A CA 1
ATOM 1026 C C . LYS A 1 132 ? -3.759 -3.734 -2.992 1.00 84.81 132 LYS A C 1
ATOM 1028 O O . LYS A 1 132 ? -3.865 -4.263 -4.094 1.00 84.81 132 LYS A O 1
ATOM 1033 N N . HIS A 1 133 ? -3.684 -2.413 -2.829 1.00 84.94 133 HIS A N 1
ATOM 1034 C CA . HIS A 1 133 ? -3.809 -1.476 -3.955 1.00 84.94 133 HIS A CA 1
ATOM 1035 C C . HIS A 1 133 ? -2.482 -1.122 -4.621 1.00 84.94 133 HIS A C 1
ATOM 1037 O O . HIS A 1 133 ? -2.471 -0.872 -5.820 1.00 84.94 133 HIS A O 1
ATOM 1043 N N . PHE A 1 134 ? -1.371 -1.111 -3.880 1.00 84.12 134 PHE A N 1
ATOM 1044 C CA . PHE A 1 134 ? -0.098 -0.593 -4.388 1.00 84.12 134 PHE A CA 1
ATOM 1045 C C . PHE A 1 134 ? 1.029 -1.629 -4.348 1.00 84.12 134 PHE A C 1
ATOM 1047 O O . PHE A 1 134 ? 1.654 -1.885 -5.370 1.00 84.12 134 PHE A O 1
ATOM 1054 N N . PHE A 1 135 ? 1.304 -2.272 -3.208 1.00 81.06 135 PHE A N 1
ATOM 1055 C CA . PHE A 1 135 ? 2.566 -3.023 -3.054 1.00 81.06 135 PHE A CA 1
ATOM 1056 C C . PHE A 1 135 ? 2.573 -4.458 -3.599 1.00 81.06 135 PHE A C 1
ATOM 1058 O O . PHE A 1 135 ? 3.642 -5.051 -3.712 1.00 81.06 135 PHE A O 1
ATOM 1065 N N . THR A 1 136 ? 1.421 -5.032 -3.951 1.00 74.94 136 THR A N 1
ATOM 1066 C CA . THR A 1 136 ? 1.337 -6.406 -4.498 1.00 74.94 136 THR A CA 1
ATOM 1067 C C . THR A 1 136 ? 0.997 -6.467 -5.980 1.00 74.94 136 THR A C 1
ATOM 1069 O O . THR A 1 136 ? 0.963 -7.555 -6.548 1.00 74.94 136 THR A O 1
ATOM 1072 N N . ARG A 1 137 ? 0.751 -5.321 -6.623 1.00 71.69 137 ARG A N 1
ATOM 1073 C CA . ARG A 1 137 ? 0.228 -5.260 -7.993 1.00 71.69 137 ARG A CA 1
ATOM 1074 C C . ARG A 1 137 ? 1.261 -4.568 -8.888 1.00 71.69 137 ARG A C 1
ATOM 1076 O O . ARG A 1 137 ? 1.129 -3.371 -9.134 1.00 71.69 137 ARG A O 1
ATOM 1083 N N . PRO A 1 138 ? 2.292 -5.306 -9.361 1.00 56.78 138 PRO A N 1
ATOM 1084 C CA . PRO A 1 138 ? 3.536 -4.759 -9.915 1.00 56.78 138 PRO A CA 1
ATOM 1085 C C . PRO A 1 138 ? 3.400 -3.853 -11.131 1.00 56.78 138 PRO A C 1
ATOM 1087 O O . PRO A 1 138 ? 4.384 -3.256 -11.557 1.00 56.78 138 PRO A O 1
ATOM 1090 N N . LEU A 1 139 ? 2.204 -3.765 -11.701 1.00 59.62 139 LEU A N 1
ATOM 1091 C CA . LEU A 1 139 ? 1.946 -3.104 -12.963 1.00 59.62 139 LEU A CA 1
ATOM 1092 C C . LEU A 1 139 ? 0.569 -2.472 -13.030 1.00 59.62 139 LEU A C 1
ATOM 1094 O O . LEU A 1 139 ? 0.150 -2.119 -14.116 1.00 59.62 139 LEU A O 1
ATOM 1098 N N . GLN A 1 140 ? -0.165 -2.295 -11.934 1.00 55.66 140 GLN A N 1
ATOM 1099 C CA . GLN A 1 140 ? -1.473 -1.637 -12.045 1.00 55.66 140 GLN A CA 1
ATOM 1100 C C . GLN A 1 140 ? -1.359 -0.153 -12.428 1.00 55.66 140 GLN A C 1
ATOM 1102 O O . GLN A 1 140 ? -2.220 0.407 -13.104 1.00 55.66 140 GLN A O 1
ATOM 1107 N N . CYS A 1 141 ? -0.217 0.455 -12.106 1.00 50.16 141 CYS A N 1
ATOM 1108 C CA . CYS A 1 141 ? 0.210 1.736 -12.656 1.00 50.16 141 CYS A CA 1
ATOM 1109 C C . CYS A 1 141 ? 0.533 1.688 -14.165 1.00 50.16 141 CYS A C 1
ATOM 1111 O O . CYS A 1 141 ? 0.791 2.739 -14.738 1.00 50.16 141 CYS A O 1
ATOM 1113 N N . ILE A 1 142 ? 0.495 0.513 -14.817 1.00 52.50 142 ILE A N 1
ATOM 1114 C CA . ILE A 1 142 ? 0.941 0.287 -16.205 1.00 52.50 142 ILE A CA 1
ATOM 1115 C C . ILE A 1 142 ? -0.083 -0.419 -17.097 1.00 52.50 142 ILE A C 1
ATOM 1117 O O . ILE A 1 142 ? -0.356 0.009 -18.219 1.00 52.50 142 ILE A O 1
ATOM 1121 N N . PHE A 1 143 ? -0.729 -1.455 -16.587 1.00 62.38 143 PHE A N 1
ATOM 1122 C CA . PHE A 1 143 ? -1.778 -2.222 -17.232 1.00 62.38 143 PHE A CA 1
ATOM 1123 C C . PHE A 1 143 ? -2.896 -2.454 -16.226 1.00 62.38 143 PHE A C 1
ATOM 1125 O O . PHE A 1 143 ? -2.652 -2.777 -15.065 1.00 62.38 143 PHE A O 1
ATOM 1132 N N . ASP A 1 144 ? -4.137 -2.294 -16.673 1.00 58.06 144 ASP A N 1
ATOM 1133 C CA . ASP A 1 144 ? -5.295 -2.683 -15.877 1.00 58.06 144 ASP A CA 1
ATOM 1134 C C . ASP A 1 144 ? -5.309 -4.214 -15.763 1.00 58.06 144 ASP A C 1
ATOM 1136 O O . ASP A 1 144 ? -5.895 -4.877 -16.607 1.00 58.06 144 ASP A O 1
ATOM 1140 N N . GLY A 1 145 ? -4.608 -4.764 -14.763 1.00 57.25 145 GLY A N 1
ATOM 1141 C CA . GLY A 1 145 ? -4.661 -6.167 -14.334 1.00 57.25 145 GLY A CA 1
ATOM 1142 C C . GLY A 1 145 ? -4.836 -7.200 -15.449 1.00 57.25 145 GLY A C 1
ATOM 1143 O O . GLY A 1 145 ? -5.709 -8.055 -15.315 1.00 57.25 145 GLY A O 1
ATOM 1144 N N . SER A 1 146 ? -4.072 -7.109 -16.545 1.00 62.09 146 SER A N 1
ATOM 1145 C CA . SER A 1 146 ? -4.252 -8.032 -17.664 1.00 62.09 146 SER A CA 1
ATOM 1146 C C . SER A 1 146 ? -3.808 -9.428 -17.246 1.00 62.09 146 SER A C 1
ATOM 1148 O O . SER A 1 146 ? -2.629 -9.686 -16.987 1.00 62.09 146 SER A O 1
ATOM 1150 N N . GLU A 1 147 ? -4.777 -10.338 -17.170 1.00 67.81 147 GLU A N 1
ATOM 1151 C CA . GLU A 1 147 ? -4.556 -11.747 -16.842 1.00 67.81 147 GLU A CA 1
ATOM 1152 C C . GLU A 1 147 ? -3.521 -12.369 -17.790 1.00 67.81 147 GLU A C 1
ATOM 1154 O O . GLU A 1 147 ? -2.718 -13.211 -17.391 1.00 67.81 147 GLU A O 1
ATOM 1159 N N . GLU A 1 148 ? -3.479 -11.895 -19.035 1.00 70.19 148 GLU A N 1
ATOM 1160 C CA . GLU A 1 148 ? -2.538 -12.327 -20.059 1.00 70.19 148 GLU A CA 1
ATOM 1161 C C . GLU A 1 148 ? -1.099 -11.920 -19.735 1.00 70.19 148 GLU A C 1
ATOM 1163 O O . GLU A 1 148 ? -0.172 -12.705 -19.947 1.00 70.19 148 GLU A O 1
ATOM 1168 N N . PHE A 1 149 ? -0.890 -10.713 -19.204 1.00 71.69 149 PHE A N 1
ATOM 1169 C CA . PHE A 1 149 ? 0.446 -10.263 -18.826 1.00 71.69 149 PHE A CA 1
ATOM 1170 C C . PHE A 1 149 ? 0.951 -11.040 -17.608 1.00 71.69 149 PHE A C 1
ATOM 1172 O O . PHE A 1 149 ? 2.077 -11.541 -17.620 1.00 71.69 149 PHE A O 1
ATOM 1179 N N . GLU A 1 150 ? 0.099 -11.214 -16.595 1.00 72.94 150 GLU A N 1
ATOM 1180 C CA . GLU A 1 150 ? 0.408 -12.037 -15.421 1.00 72.94 150 GLU A CA 1
ATOM 1181 C C . GLU A 1 150 ? 0.724 -13.487 -15.821 1.00 72.94 150 GLU A C 1
ATOM 1183 O O . GLU A 1 150 ? 1.691 -14.074 -15.331 1.00 72.94 150 GLU A O 1
ATOM 1188 N N . ALA A 1 151 ? -0.011 -14.053 -16.785 1.00 76.44 151 ALA A N 1
ATOM 1189 C CA . ALA A 1 151 ? 0.262 -15.386 -17.314 1.00 76.44 151 ALA A CA 1
ATOM 1190 C C . ALA A 1 151 ? 1.634 -15.478 -18.007 1.00 76.44 151 ALA A C 1
ATOM 1192 O O . ALA A 1 151 ? 2.370 -16.446 -17.792 1.00 76.44 151 ALA A O 1
ATOM 1193 N N . ILE A 1 152 ? 2.013 -14.473 -18.807 1.00 74.62 152 ILE A N 1
ATOM 1194 C CA . ILE A 1 152 ? 3.326 -14.422 -19.469 1.00 74.62 152 ILE A CA 1
ATOM 1195 C C . ILE A 1 152 ? 4.447 -14.275 -18.434 1.00 74.62 152 ILE A C 1
ATOM 1197 O O . ILE A 1 152 ? 5.431 -15.020 -18.481 1.00 74.62 152 ILE A O 1
ATOM 1201 N N . CYS A 1 153 ? 4.297 -13.370 -17.465 1.00 73.94 153 CYS A N 1
ATOM 1202 C CA . CYS A 1 153 ? 5.265 -13.197 -16.385 1.00 73.94 153 CYS A CA 1
ATOM 1203 C C . CYS A 1 153 ? 5.409 -14.466 -15.542 1.00 73.94 153 CYS A C 1
ATOM 1205 O O . CYS A 1 153 ? 6.534 -14.916 -15.317 1.00 73.94 153 CYS A O 1
ATOM 1207 N N . GLY A 1 154 ? 4.302 -15.101 -15.154 1.00 75.81 154 GLY 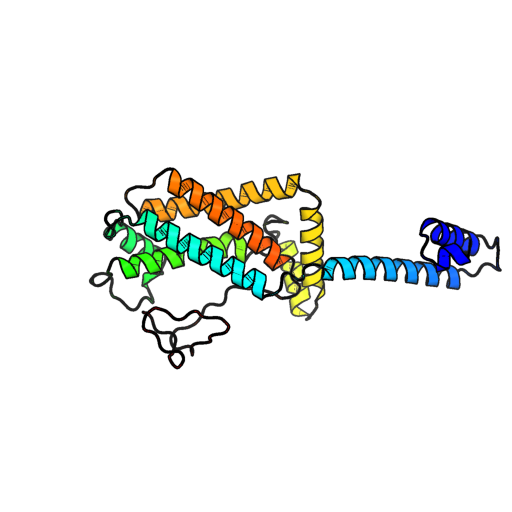A N 1
ATOM 1208 C CA . GLY A 1 154 ? 4.309 -16.382 -14.447 1.00 75.81 154 GLY A CA 1
ATOM 1209 C C . GLY A 1 154 ? 5.009 -17.487 -15.245 1.00 75.81 154 GLY A C 1
ATOM 1210 O O . GLY A 1 154 ? 5.849 -18.216 -14.709 1.00 75.81 154 GLY A O 1
ATOM 1211 N N . TRP A 1 155 ? 4.749 -17.570 -16.554 1.00 79.94 155 TRP A N 1
ATOM 1212 C CA . TRP A 1 155 ? 5.414 -18.514 -17.455 1.00 79.94 155 TRP A CA 1
ATOM 1213 C C . TRP A 1 155 ? 6.933 -18.286 -17.535 1.00 79.94 155 TRP A C 1
ATOM 1215 O O . TRP A 1 155 ? 7.693 -19.261 -17.501 1.00 79.94 155 TRP A O 1
ATOM 1225 N N . MET A 1 156 ? 7.391 -17.030 -17.587 1.00 74.44 156 MET A N 1
ATOM 1226 C CA . MET A 1 156 ? 8.819 -16.678 -17.592 1.00 74.44 156 MET A CA 1
ATOM 1227 C C . MET A 1 156 ? 9.497 -17.002 -16.256 1.00 74.44 156 MET A C 1
ATOM 1229 O O . MET A 1 156 ? 10.564 -17.624 -16.241 1.00 74.44 156 MET A O 1
ATOM 1233 N N . ILE A 1 157 ? 8.856 -16.637 -15.142 1.00 75.38 157 ILE A N 1
ATOM 1234 C CA . ILE A 1 157 ? 9.351 -16.887 -13.782 1.00 75.38 157 ILE A CA 1
ATOM 1235 C C . ILE A 1 157 ? 9.500 -18.391 -13.539 1.00 75.38 157 ILE A C 1
ATOM 1237 O O . ILE A 1 157 ? 10.535 -18.827 -13.038 1.00 75.38 157 ILE A O 1
ATOM 1241 N N . SER A 1 158 ? 8.526 -19.201 -13.973 1.00 79.12 158 SER A N 1
ATOM 1242 C CA . SER A 1 158 ? 8.566 -20.667 -13.817 1.00 79.12 158 SER A CA 1
ATOM 1243 C C . SER A 1 158 ? 9.769 -21.341 -14.495 1.00 79.12 158 SER A C 1
ATOM 1245 O O . SER A 1 158 ? 10.103 -22.478 -14.172 1.00 79.12 158 SER A O 1
ATOM 1247 N N . ARG A 1 159 ? 10.444 -20.645 -15.421 1.00 81.06 159 ARG A N 1
ATOM 1248 C CA . ARG A 1 159 ? 11.639 -21.114 -16.144 1.00 81.06 159 ARG A CA 1
ATOM 1249 C C . ARG A 1 159 ? 12.936 -20.482 -15.637 1.00 81.06 159 ARG A C 1
ATOM 1251 O O . ARG A 1 159 ? 13.972 -20.635 -16.277 1.00 81.06 159 ARG A O 1
ATOM 1258 N N . GLY A 1 160 ? 12.884 -19.751 -14.523 1.00 70.00 160 GLY A N 1
ATOM 1259 C CA . GLY A 1 160 ? 14.041 -19.052 -13.961 1.00 70.00 160 GLY A CA 1
ATOM 1260 C C . GLY A 1 160 ? 14.526 -17.878 -14.816 1.00 70.00 160 GLY A C 1
ATOM 1261 O O . GLY A 1 160 ? 15.675 -17.457 -14.687 1.00 70.00 160 GLY A O 1
ATOM 1262 N N . SER A 1 161 ? 13.685 -17.355 -15.715 1.00 74.50 161 SER A N 1
ATOM 1263 C CA . SER A 1 161 ? 14.065 -16.238 -16.576 1.00 74.50 161 SER A CA 1
ATOM 1264 C C . SER A 1 161 ? 14.005 -14.917 -15.817 1.00 74.50 161 SER A C 1
ATOM 1266 O O . SER A 1 161 ? 12.985 -14.580 -15.224 1.00 74.50 161 SER A O 1
ATOM 1268 N N . ARG A 1 162 ? 15.072 -14.118 -15.920 1.00 69.75 162 ARG A N 1
ATOM 1269 C CA . ARG A 1 162 ? 15.096 -12.721 -15.445 1.00 69.75 162 ARG A CA 1
ATOM 1270 C C . ARG A 1 162 ? 14.447 -11.748 -16.443 1.00 69.75 162 ARG A C 1
ATOM 1272 O O . ARG A 1 162 ? 14.402 -10.548 -16.193 1.00 69.75 162 ARG A O 1
ATOM 1279 N N . ALA A 1 163 ? 13.958 -12.244 -17.585 1.00 72.50 163 ALA A N 1
ATOM 1280 C CA . ALA A 1 163 ? 13.332 -11.415 -18.616 1.00 72.50 163 ALA A CA 1
ATOM 1281 C C . ALA A 1 163 ? 12.033 -10.755 -18.131 1.00 72.50 163 ALA A C 1
ATOM 1283 O O . ALA A 1 163 ? 11.766 -9.622 -18.518 1.00 72.50 163 ALA A O 1
ATOM 1284 N N . SER A 1 164 ? 11.278 -11.413 -17.241 1.00 71.94 164 SER A N 1
ATOM 1285 C CA . SER A 1 164 ? 10.075 -10.831 -16.628 1.00 71.94 164 SER A CA 1
ATOM 1286 C C . SER A 1 164 ? 10.389 -9.551 -15.858 1.00 71.94 164 SER A C 1
ATOM 1288 O O . SER A 1 164 ? 9.631 -8.587 -15.905 1.00 71.94 164 SER A O 1
ATOM 1290 N N . ASP A 1 165 ? 11.527 -9.543 -15.164 1.00 71.50 165 ASP A N 1
ATOM 1291 C CA . ASP A 1 165 ? 11.919 -8.441 -14.294 1.00 71.50 165 ASP A CA 1
ATOM 1292 C C . ASP A 1 165 ? 12.356 -7.241 -15.139 1.00 71.50 165 ASP A C 1
ATOM 1294 O O . ASP A 1 165 ? 11.922 -6.124 -14.869 1.00 71.50 165 ASP A O 1
ATOM 1298 N N . ARG A 1 166 ? 13.107 -7.494 -16.221 1.00 74.25 166 ARG A N 1
ATOM 1299 C CA . ARG A 1 166 ? 13.494 -6.473 -17.208 1.00 74.25 166 ARG A CA 1
ATOM 1300 C C . ARG A 1 166 ? 12.299 -5.894 -17.953 1.00 74.25 166 ARG A C 1
ATOM 1302 O O . ARG A 1 166 ? 12.207 -4.686 -18.100 1.00 74.25 166 ARG A O 1
ATOM 1309 N N . TRP A 1 167 ? 11.368 -6.734 -18.404 1.00 75.62 167 TRP A N 1
ATOM 1310 C CA . TRP A 1 167 ? 10.158 -6.257 -19.077 1.00 75.62 167 TRP A CA 1
ATOM 1311 C C . TRP A 1 167 ? 9.347 -5.323 -18.192 1.00 75.62 167 TRP A C 1
ATOM 1313 O O . TRP A 1 167 ? 8.959 -4.250 -18.639 1.00 75.62 167 TRP A O 1
ATOM 1323 N N . ARG A 1 168 ? 9.144 -5.687 -16.924 1.00 75.38 168 ARG A N 1
ATOM 1324 C CA . ARG A 1 168 ? 8.480 -4.813 -15.954 1.00 75.38 168 ARG A CA 1
ATOM 1325 C C . ARG A 1 168 ? 9.204 -3.464 -15.814 1.00 75.38 168 ARG A C 1
ATOM 1327 O O . ARG A 1 168 ? 8.537 -2.439 -15.808 1.00 75.38 168 ARG A O 1
ATOM 1334 N N . GLN A 1 169 ? 10.537 -3.451 -15.743 1.00 73.69 169 GLN A N 1
ATOM 1335 C CA . GLN A 1 169 ? 11.326 -2.213 -15.636 1.00 73.69 169 GLN A CA 1
ATOM 1336 C C . GLN A 1 169 ? 11.182 -1.305 -16.862 1.00 73.69 169 GLN A C 1
ATOM 1338 O O . GLN A 1 169 ? 10.934 -0.110 -16.716 1.00 73.69 169 GLN A O 1
ATOM 1343 N N . GLU A 1 170 ? 11.294 -1.875 -18.061 1.00 75.12 170 GLU A N 1
ATOM 1344 C CA . GLU A 1 170 ? 11.127 -1.139 -19.319 1.00 75.12 170 GLU A CA 1
ATOM 1345 C C . GLU A 1 170 ? 9.733 -0.520 -19.421 1.00 75.12 170 GLU A C 1
ATOM 1347 O O . GLU A 1 170 ? 9.572 0.641 -19.785 1.00 75.12 170 GLU A O 1
ATOM 1352 N N . LEU A 1 171 ? 8.712 -1.273 -19.018 1.00 75.31 171 LEU A N 1
ATOM 1353 C CA . LEU A 1 171 ? 7.340 -0.786 -18.973 1.00 75.31 171 LEU A CA 1
ATOM 1354 C C . LEU A 1 171 ? 7.166 0.375 -17.987 1.00 75.31 171 LEU A C 1
ATOM 1356 O O . LEU A 1 171 ? 6.499 1.352 -18.329 1.00 75.31 171 LEU A O 1
ATOM 1360 N N . CYS A 1 172 ? 7.784 0.304 -16.800 1.00 73.19 172 CYS A N 1
ATOM 1361 C CA . CYS A 1 172 ? 7.804 1.421 -15.850 1.00 73.19 172 CYS A CA 1
ATOM 1362 C C . CYS A 1 172 ? 8.379 2.680 -16.505 1.00 73.19 172 CYS A C 1
ATOM 1364 O O . CYS A 1 172 ? 7.755 3.738 -16.458 1.00 73.19 172 CYS A O 1
ATOM 1366 N N . ILE A 1 173 ? 9.524 2.554 -17.177 1.00 73.88 173 ILE A N 1
ATOM 1367 C CA . ILE A 1 173 ? 10.196 3.681 -17.834 1.00 73.88 173 ILE A CA 1
ATOM 1368 C C . ILE A 1 173 ? 9.353 4.277 -18.952 1.00 73.88 173 ILE A C 1
ATOM 1370 O O . ILE A 1 173 ? 9.225 5.498 -19.016 1.00 73.88 173 ILE A O 1
ATOM 1374 N N . LEU A 1 174 ? 8.748 3.438 -19.795 1.00 75.25 174 LEU A N 1
ATOM 1375 C CA . LEU A 1 174 ? 7.879 3.898 -20.878 1.00 75.25 174 LEU A CA 1
ATOM 1376 C C . LEU A 1 174 ? 6.726 4.757 -20.350 1.00 75.25 174 LEU A C 1
ATOM 1378 O O . LEU A 1 174 ? 6.391 5.773 -20.951 1.00 75.25 174 LEU A O 1
ATOM 1382 N N . ILE A 1 175 ? 6.155 4.396 -19.201 1.00 73.62 175 ILE A N 1
ATOM 1383 C CA . ILE A 1 175 ? 5.068 5.172 -18.598 1.00 73.62 175 ILE A CA 1
ATOM 1384 C C . ILE A 1 175 ? 5.568 6.409 -17.874 1.00 73.62 175 ILE A C 1
ATOM 1386 O O . ILE A 1 175 ? 4.927 7.448 -17.963 1.00 73.62 175 ILE A O 1
ATOM 1390 N N . ALA A 1 176 ? 6.722 6.361 -17.210 1.00 72.06 176 ALA A N 1
ATOM 1391 C CA . ALA A 1 176 ? 7.308 7.574 -16.643 1.00 72.06 176 ALA A CA 1
ATOM 1392 C C . ALA A 1 176 ? 7.659 8.628 -17.706 1.00 72.06 176 ALA A C 1
ATOM 1394 O O . ALA A 1 176 ? 7.687 9.817 -17.390 1.00 72.06 176 ALA A O 1
ATOM 1395 N N . GLN A 1 177 ? 7.912 8.214 -18.950 1.00 78.88 177 GLN A N 1
ATOM 1396 C CA . GLN A 1 177 ? 8.094 9.129 -20.079 1.00 78.88 177 GLN A CA 1
ATOM 1397 C C . GLN A 1 177 ? 6.772 9.764 -20.546 1.00 78.88 177 GLN A C 1
ATOM 1399 O O . GLN A 1 177 ? 6.793 10.875 -21.078 1.00 78.88 177 GLN A O 1
ATOM 1404 N N . ASP A 1 178 ? 5.632 9.110 -20.303 1.00 80.50 178 ASP A N 1
ATOM 1405 C CA . ASP A 1 178 ? 4.288 9.633 -20.562 1.00 80.50 178 ASP A CA 1
ATOM 1406 C C . ASP A 1 178 ? 3.662 10.205 -19.277 1.00 80.50 178 ASP A C 1
ATOM 1408 O O . ASP A 1 178 ? 2.876 9.570 -18.565 1.00 80.50 178 ASP A O 1
ATOM 1412 N N . GLY A 1 179 ? 4.033 11.449 -18.965 1.00 81.44 179 GLY A N 1
ATOM 1413 C CA . GLY A 1 179 ? 3.581 12.128 -17.750 1.00 81.44 179 GLY A CA 1
ATOM 1414 C C . GLY A 1 179 ? 2.059 12.296 -17.643 1.00 81.44 179 GLY A C 1
ATOM 1415 O O . GLY A 1 179 ? 1.536 12.310 -16.526 1.00 81.44 179 GLY A O 1
ATOM 1416 N N . GLU A 1 180 ? 1.339 12.401 -18.766 1.00 85.44 180 GLU A N 1
ATOM 1417 C CA . GLU A 1 180 ? -0.124 12.532 -18.766 1.00 85.44 180 GLU A CA 1
ATOM 1418 C C . GLU A 1 180 ? -0.794 11.208 -18.398 1.00 85.44 180 GLU A C 1
ATOM 1420 O O . GLU A 1 180 ? -1.643 11.166 -17.500 1.00 85.44 180 GLU A O 1
ATOM 1425 N N . GLU A 1 181 ? -0.380 10.114 -19.040 1.00 82.50 181 GLU A N 1
ATOM 1426 C CA . GLU A 1 181 ? -0.905 8.784 -18.741 1.00 82.50 181 GLU A CA 1
ATOM 1427 C C . GLU A 1 181 ? -0.579 8.368 -17.302 1.00 82.50 181 GLU A C 1
ATOM 1429 O O . GLU A 1 181 ? -1.445 7.855 -16.584 1.00 82.50 181 GLU A O 1
ATOM 1434 N N . MET A 1 182 ? 0.639 8.657 -16.838 1.00 81.50 182 MET A N 1
ATOM 1435 C CA . MET A 1 182 ? 1.048 8.377 -15.464 1.00 81.50 182 MET A CA 1
ATOM 1436 C C . MET A 1 182 ? 0.195 9.146 -14.445 1.00 81.50 182 MET A C 1
ATOM 1438 O O . MET A 1 182 ? -0.278 8.566 -13.463 1.00 81.50 182 MET A O 1
ATOM 1442 N N . ALA A 1 183 ? -0.067 10.434 -14.686 1.00 85.62 183 ALA A N 1
ATOM 1443 C CA . ALA A 1 183 ? -0.920 11.240 -13.814 1.00 85.62 183 ALA A CA 1
ATOM 1444 C C . ALA A 1 183 ? -2.362 10.709 -13.772 1.00 85.62 183 ALA A C 1
ATOM 1446 O O . ALA A 1 183 ? -2.934 10.560 -12.689 1.00 85.62 183 ALA A O 1
ATOM 1447 N N . ARG A 1 184 ? -2.925 10.355 -14.935 1.00 86.69 184 ARG A N 1
ATOM 1448 C CA . ARG A 1 184 ? -4.274 9.782 -15.054 1.00 86.69 184 ARG A CA 1
ATOM 1449 C C . ARG A 1 184 ? -4.406 8.475 -14.274 1.00 86.69 184 ARG A C 1
ATOM 1451 O O . ARG A 1 184 ? -5.402 8.247 -13.584 1.00 86.69 184 ARG A O 1
ATOM 1458 N N . ARG A 1 185 ? -3.400 7.604 -14.364 1.00 82.81 185 ARG A N 1
ATOM 1459 C CA . ARG A 1 185 ? -3.381 6.321 -13.649 1.00 82.81 185 ARG A CA 1
ATOM 1460 C C . ARG A 1 185 ? -3.209 6.493 -12.154 1.00 82.81 185 ARG A C 1
ATOM 1462 O O . ARG A 1 185 ? -3.949 5.869 -11.395 1.00 82.81 185 ARG A O 1
ATOM 1469 N N . LYS A 1 186 ? -2.295 7.374 -11.739 1.00 87.06 186 LYS A N 1
ATOM 1470 C CA . LYS A 1 186 ? -2.140 7.749 -10.332 1.00 87.06 186 LYS A CA 1
ATOM 1471 C C . LYS A 1 186 ? -3.474 8.202 -9.758 1.00 87.06 186 LYS A C 1
ATOM 1473 O O . LYS A 1 186 ? -3.903 7.673 -8.741 1.00 87.06 186 LYS A O 1
ATOM 1478 N N . GLU A 1 187 ? -4.166 9.118 -10.434 1.00 90.00 187 GLU A N 1
ATOM 1479 C CA . GLU A 1 187 ? -5.465 9.621 -9.985 1.00 90.00 187 GLU A CA 1
ATOM 1480 C C . GLU A 1 187 ? -6.506 8.503 -9.832 1.00 90.00 187 GLU A C 1
ATOM 1482 O O . GLU A 1 187 ? -7.181 8.436 -8.800 1.00 90.00 187 GLU A O 1
ATOM 1487 N N . LYS A 1 188 ? -6.611 7.602 -10.818 1.00 87.62 188 LYS A N 1
ATOM 1488 C CA . LYS A 1 188 ? -7.539 6.463 -10.787 1.00 87.62 188 LYS A CA 1
ATOM 1489 C C . LYS A 1 188 ? -7.276 5.550 -9.585 1.00 87.62 188 LYS A C 1
ATOM 1491 O O . LYS A 1 188 ? -8.181 5.339 -8.777 1.00 87.62 188 LYS A O 1
ATOM 1496 N N . GLU A 1 189 ? -6.056 5.038 -9.442 1.00 86.12 189 GLU A N 1
ATOM 1497 C CA . GLU A 1 189 ? -5.723 4.053 -8.403 1.00 86.12 189 GLU A CA 1
ATOM 1498 C C . GLU A 1 189 ? -5.742 4.676 -6.998 1.00 86.12 189 GLU A C 1
ATOM 1500 O O . GLU A 1 189 ? -6.312 4.109 -6.061 1.00 86.12 189 GLU A O 1
ATOM 1505 N N . VAL A 1 190 ? -5.217 5.899 -6.851 1.00 91.06 190 VAL A N 1
ATOM 1506 C CA . VAL A 1 190 ? -5.269 6.643 -5.583 1.00 91.06 190 VAL A CA 1
ATOM 1507 C C . VAL A 1 190 ? -6.716 6.910 -5.165 1.00 91.06 190 VAL A C 1
ATOM 1509 O O . VAL A 1 190 ? -7.043 6.783 -3.985 1.00 91.06 190 VAL A O 1
ATOM 1512 N N . SER A 1 191 ? -7.618 7.217 -6.103 1.00 92.25 191 SER A N 1
ATOM 1513 C CA . SER A 1 191 ? -9.035 7.445 -5.788 1.00 92.25 191 SER A CA 1
ATOM 1514 C C . SER A 1 191 ? -9.726 6.196 -5.236 1.00 92.25 191 SER A C 1
ATOM 1516 O O . SER A 1 191 ? -10.504 6.299 -4.281 1.00 92.25 191 SER A O 1
ATOM 1518 N N . VAL A 1 192 ? -9.419 5.017 -5.790 1.00 91.06 192 VAL A N 1
ATOM 1519 C CA . VAL A 1 192 ? -9.952 3.734 -5.305 1.00 91.06 192 VAL A CA 1
ATOM 1520 C C . VAL A 1 192 ? -9.451 3.446 -3.888 1.00 91.06 192 VAL A C 1
ATOM 1522 O O . VAL A 1 192 ? -10.261 3.162 -3.001 1.00 91.06 192 VAL A O 1
ATOM 1525 N N . ALA A 1 193 ? -8.149 3.603 -3.638 1.00 92.56 193 ALA A N 1
ATOM 1526 C CA . ALA A 1 193 ? -7.578 3.406 -2.307 1.00 92.56 193 ALA A CA 1
ATOM 1527 C C . ALA A 1 193 ? -8.171 4.388 -1.278 1.00 92.56 193 ALA A C 1
ATOM 1529 O O . ALA A 1 193 ? -8.594 3.976 -0.196 1.00 92.56 193 ALA A O 1
ATOM 1530 N N . ILE A 1 194 ? -8.293 5.678 -1.626 1.00 94.25 194 ILE A N 1
ATOM 1531 C CA . ILE A 1 194 ? -8.905 6.705 -0.764 1.00 94.25 194 ILE A CA 1
ATOM 1532 C C . ILE A 1 194 ? -10.336 6.323 -0.370 1.00 94.25 194 ILE A C 1
ATOM 1534 O O . ILE A 1 194 ? -10.743 6.569 0.769 1.00 94.25 194 ILE A O 1
ATOM 1538 N N . MET A 1 195 ? -11.119 5.753 -1.289 1.00 93.62 195 MET A N 1
ATOM 1539 C CA . MET A 1 195 ? -12.485 5.317 -0.998 1.00 93.62 195 MET A CA 1
ATOM 1540 C C . MET A 1 195 ? -12.509 4.203 0.057 1.00 93.62 195 MET A C 1
ATOM 1542 O O . MET A 1 195 ? -13.298 4.277 1.001 1.00 93.62 195 MET A O 1
ATOM 1546 N N . GLU A 1 196 ? -11.614 3.218 -0.047 1.00 93.25 196 GLU A N 1
ATOM 1547 C CA . GLU A 1 196 ? -11.509 2.128 0.930 1.00 93.25 196 GLU A CA 1
ATOM 1548 C C . GLU A 1 196 ? -11.012 2.631 2.299 1.00 93.25 196 GLU A C 1
ATOM 1550 O O . GLU A 1 196 ? -11.589 2.279 3.330 1.00 93.25 196 GLU A O 1
ATOM 1555 N N . PHE A 1 197 ? -10.048 3.561 2.324 1.00 93.75 197 PHE A N 1
ATOM 1556 C CA . PHE A 1 197 ? -9.627 4.249 3.553 1.00 93.75 197 PHE A CA 1
ATOM 1557 C C . PHE A 1 197 ? -10.771 5.011 4.225 1.00 93.75 197 PHE A C 1
ATOM 1559 O O . PHE A 1 197 ? -10.947 4.933 5.442 1.00 93.75 197 PHE A O 1
ATOM 1566 N N . LYS A 1 198 ? -11.560 5.764 3.450 1.00 91.56 198 LYS A N 1
ATOM 1567 C CA . LYS A 1 198 ? -12.717 6.498 3.980 1.00 91.56 198 LYS A CA 1
ATOM 1568 C C . LYS A 1 198 ? -13.749 5.547 4.571 1.00 91.56 198 LYS A C 1
ATOM 1570 O O . LYS A 1 198 ? -14.275 5.842 5.642 1.00 91.56 198 LYS A O 1
ATOM 1575 N N . ASN A 1 199 ? -13.993 4.409 3.919 1.00 91.25 199 ASN A N 1
ATOM 1576 C CA . ASN A 1 199 ? -14.871 3.373 4.449 1.00 91.25 199 ASN A CA 1
ATOM 1577 C C . ASN A 1 199 ? -14.354 2.853 5.801 1.00 91.25 199 ASN A C 1
ATOM 1579 O O . ASN A 1 199 ? -15.088 2.923 6.785 1.00 91.25 199 ASN A O 1
ATOM 1583 N N . LEU A 1 200 ? -13.085 2.436 5.890 1.00 91.56 200 LEU A N 1
ATOM 1584 C CA . LEU A 1 200 ? -12.459 1.998 7.148 1.00 91.56 200 LEU A CA 1
ATOM 1585 C C . LEU A 1 200 ? -12.640 3.040 8.264 1.00 91.56 200 LEU A C 1
ATOM 1587 O O . LEU A 1 200 ? -13.160 2.740 9.336 1.00 91.56 200 LEU A O 1
ATOM 1591 N N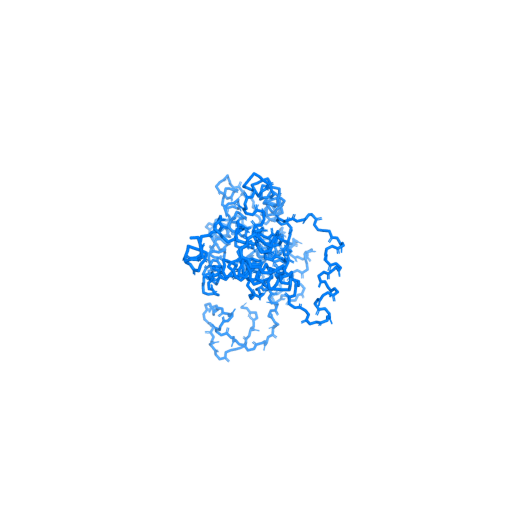 . ILE A 1 201 ? -12.266 4.289 7.992 1.00 90.69 201 ILE A N 1
ATOM 1592 C CA . ILE A 1 201 ? -12.299 5.371 8.981 1.00 90.69 201 ILE A CA 1
ATOM 1593 C C . ILE A 1 201 ? -13.734 5.670 9.420 1.00 90.69 201 ILE A C 1
ATOM 1595 O O . ILE A 1 201 ? -13.964 5.841 10.612 1.00 90.69 201 ILE A O 1
ATOM 1599 N N . SER A 1 202 ? -14.700 5.703 8.499 1.00 89.75 202 SER A N 1
ATOM 1600 C CA . SER A 1 202 ? -16.106 5.976 8.833 1.00 89.75 202 SER A CA 1
ATOM 1601 C C . SER A 1 202 ? -16.756 4.890 9.696 1.00 89.75 202 SER A C 1
ATOM 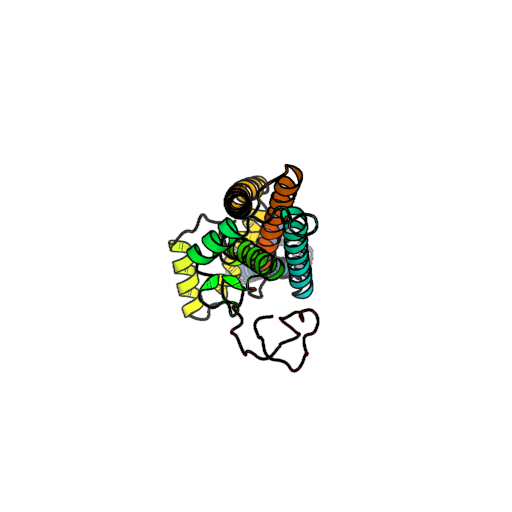1603 O O . SER A 1 202 ? -17.667 5.187 10.464 1.00 89.75 202 SER A O 1
ATOM 1605 N N . ASN A 1 203 ? -16.272 3.646 9.605 1.00 89.62 203 ASN A N 1
ATOM 1606 C CA . ASN A 1 203 ? -16.752 2.541 10.434 1.00 89.62 203 ASN A CA 1
ATOM 1607 C C . ASN A 1 203 ? -16.131 2.549 11.837 1.00 89.62 203 ASN A C 1
ATOM 1609 O O . ASN A 1 203 ? -16.743 2.064 12.785 1.00 89.62 203 ASN A O 1
ATOM 1613 N N . VAL A 1 204 ? -14.919 3.091 11.984 1.00 89.69 204 VAL A N 1
ATOM 1614 C CA . VAL A 1 204 ? -14.152 3.007 13.236 1.00 89.69 204 VAL A CA 1
ATOM 1615 C C . VAL A 1 204 ? -14.193 4.304 14.048 1.00 89.69 204 VAL A C 1
ATOM 1617 O O . VAL A 1 204 ? -14.197 4.266 15.282 1.00 89.69 204 VAL A O 1
ATOM 1620 N N . TYR A 1 205 ? -14.256 5.456 13.382 1.00 89.44 205 TYR A N 1
ATOM 1621 C CA . TYR A 1 205 ? -14.229 6.769 14.015 1.00 89.44 205 TYR A CA 1
ATOM 1622 C C . TYR A 1 205 ? -15.553 7.512 13.857 1.00 89.44 205 TYR A C 1
ATOM 1624 O O . TYR A 1 205 ? -16.146 7.552 12.783 1.00 89.44 205 TYR A O 1
ATOM 1632 N N . SER A 1 206 ? -15.992 8.167 14.930 1.00 83.25 206 SER A N 1
ATOM 1633 C CA . SER A 1 206 ? -17.250 8.921 14.963 1.00 83.25 206 SER A CA 1
ATOM 1634 C C . SER A 1 206 ? -17.180 10.293 14.282 1.00 83.25 206 SER A C 1
ATOM 1636 O O . SER A 1 206 ? -18.222 10.872 13.980 1.00 83.25 206 SER A O 1
ATOM 1638 N N . ASN A 1 207 ? -15.981 10.836 14.037 1.00 73.19 207 ASN A N 1
ATOM 1639 C CA . ASN A 1 207 ? -15.810 12.157 13.436 1.00 73.19 207 ASN A CA 1
ATOM 1640 C C . ASN A 1 207 ? -14.608 12.194 12.482 1.00 73.19 207 ASN A C 1
ATOM 1642 O O . ASN A 1 207 ? -13.456 12.114 12.910 1.00 73.19 207 ASN A O 1
ATOM 1646 N N . VAL A 1 208 ? -14.881 12.346 11.185 1.00 68.00 208 VAL A N 1
ATOM 1647 C CA . VAL A 1 208 ? -13.861 12.461 10.136 1.00 68.00 208 VAL A CA 1
ATOM 1648 C C . VAL A 1 208 ? -13.809 13.903 9.659 1.00 68.00 208 VAL A C 1
ATOM 1650 O O . VAL A 1 208 ? -14.752 14.404 9.051 1.00 68.00 208 VAL A O 1
ATOM 1653 N N . ASN A 1 209 ? -12.698 14.589 9.918 1.00 74.19 209 ASN A N 1
ATOM 1654 C CA . ASN A 1 209 ? -12.526 15.976 9.492 1.00 74.19 209 ASN A CA 1
ATOM 1655 C C . ASN A 1 209 ? -11.879 16.080 8.091 1.00 74.19 209 ASN A C 1
ATOM 1657 O O . ASN A 1 209 ? -11.233 15.154 7.591 1.00 74.19 209 ASN A O 1
ATOM 1661 N N . LYS A 1 210 ? -12.019 17.250 7.450 1.00 78.94 210 LYS A N 1
ATOM 1662 C CA . LYS A 1 210 ? -11.432 17.537 6.124 1.00 78.94 210 LYS A CA 1
ATOM 1663 C C . LYS A 1 210 ? -9.900 17.404 6.111 1.00 78.94 210 LYS A C 1
ATOM 1665 O O . LYS A 1 210 ? -9.330 16.994 5.105 1.00 78.94 210 LYS A O 1
ATOM 1670 N N . SER A 1 211 ? -9.239 17.701 7.232 1.00 81.69 211 SER A N 1
ATOM 1671 C CA . SER A 1 211 ? -7.783 17.557 7.373 1.00 81.69 211 SER A CA 1
ATOM 1672 C C . SER A 1 211 ? -7.333 16.096 7.249 1.00 81.69 211 SER A C 1
ATOM 1674 O O . SER A 1 211 ? -6.352 15.820 6.563 1.00 81.69 211 SER A O 1
ATOM 1676 N N . MET A 1 212 ? -8.082 15.153 7.825 1.00 85.62 212 MET A N 1
ATOM 1677 C CA . MET A 1 212 ? -7.809 13.720 7.725 1.00 85.62 212 MET A CA 1
ATOM 1678 C C . MET A 1 212 ? -7.949 13.230 6.282 1.00 85.62 212 MET A C 1
ATOM 1680 O O . MET A 1 212 ? -7.084 12.511 5.800 1.00 85.62 212 MET A O 1
ATOM 1684 N N . SER A 1 213 ? -8.974 13.692 5.557 1.00 86.94 213 SER A N 1
ATOM 1685 C CA . SER A 1 213 ? -9.155 13.353 4.135 1.00 86.94 213 SER A CA 1
ATOM 1686 C C . SER A 1 213 ? -7.966 13.775 3.266 1.00 86.94 213 SER A C 1
ATOM 1688 O O . SER A 1 213 ? -7.522 12.997 2.424 1.00 86.94 213 SER A O 1
ATOM 1690 N N . ASN A 1 214 ? -7.414 14.970 3.495 1.00 90.31 214 ASN A N 1
ATOM 1691 C CA . ASN A 1 214 ? -6.227 15.432 2.769 1.00 90.31 214 ASN A CA 1
ATOM 1692 C C . ASN A 1 214 ? -4.995 14.577 3.097 1.00 90.31 214 ASN A C 1
ATOM 1694 O O . ASN A 1 214 ? -4.256 14.197 2.196 1.00 90.31 214 ASN A O 1
ATOM 1698 N N . LYS A 1 215 ? -4.810 14.210 4.370 1.00 92.50 215 LYS A N 1
ATOM 1699 C CA . LYS A 1 215 ? -3.694 13.356 4.799 1.00 92.50 215 LYS A CA 1
ATOM 1700 C C . LYS A 1 215 ? -3.778 11.927 4.259 1.00 92.50 215 LYS A C 1
ATOM 1702 O O . LYS A 1 215 ? -2.745 11.338 3.970 1.00 92.50 215 LYS A O 1
ATOM 1707 N N . ILE A 1 216 ? -4.984 11.378 4.095 1.00 93.75 216 ILE A N 1
ATOM 1708 C CA . ILE A 1 216 ? -5.183 10.081 3.425 1.00 93.75 216 ILE A CA 1
ATOM 1709 C C . ILE A 1 216 ? -4.743 10.176 1.965 1.00 93.75 216 ILE A C 1
ATOM 1711 O O . ILE A 1 216 ? -4.061 9.280 1.479 1.00 93.75 216 ILE A O 1
ATOM 1715 N N . LYS A 1 217 ? -5.104 11.266 1.275 1.00 93.62 217 LYS A N 1
ATOM 1716 C CA . LYS A 1 217 ? -4.660 11.496 -0.102 1.00 93.62 217 LYS A CA 1
ATOM 1717 C C . LYS A 1 217 ? -3.135 11.569 -0.183 1.00 93.62 217 LYS A C 1
ATOM 1719 O O . LYS A 1 217 ? -2.558 10.850 -0.984 1.00 93.62 217 LYS A O 1
ATOM 1724 N N . GLU A 1 218 ? -2.495 12.358 0.683 1.00 93.12 218 GLU A N 1
ATOM 1725 C CA . GLU A 1 218 ? -1.026 12.432 0.762 1.00 93.12 218 GLU A CA 1
ATOM 1726 C C . GLU A 1 218 ? -0.389 11.054 1.003 1.00 93.12 218 GLU A C 1
ATOM 1728 O O . GLU A 1 218 ? 0.596 10.715 0.354 1.00 93.12 218 GLU A O 1
ATOM 1733 N N . LEU A 1 219 ? -0.955 10.246 1.908 1.00 94.19 219 LEU A N 1
ATOM 1734 C CA . LEU A 1 219 ? -0.485 8.884 2.168 1.00 94.19 219 LEU A CA 1
ATOM 1735 C C . LEU A 1 219 ? -0.584 8.002 0.917 1.00 94.19 219 LEU A C 1
ATOM 1737 O O . LEU A 1 219 ? 0.374 7.307 0.594 1.00 94.19 219 LEU A O 1
ATOM 1741 N N . CYS A 1 220 ? -1.722 8.030 0.221 1.00 93.12 220 CYS A N 1
ATOM 1742 C CA . CYS A 1 220 ? -1.927 7.232 -0.987 1.00 93.12 220 CYS A CA 1
ATOM 1743 C C . CYS A 1 220 ? -1.016 7.693 -2.132 1.00 93.12 220 CYS A C 1
ATOM 1745 O O . CYS A 1 220 ? -0.461 6.851 -2.827 1.00 93.12 220 CYS A O 1
ATOM 1747 N N . ASP A 1 221 ? -0.815 9.006 -2.291 1.00 90.94 221 ASP A N 1
ATOM 1748 C CA . ASP A 1 221 ? 0.110 9.568 -3.280 1.00 90.94 221 ASP A CA 1
ATOM 1749 C C . ASP A 1 221 ? 1.547 9.071 -3.024 1.00 90.94 221 ASP A C 1
ATOM 1751 O O . ASP A 1 221 ? 2.194 8.581 -3.948 1.00 90.94 221 ASP A O 1
ATOM 1755 N N . ILE A 1 222 ? 2.018 9.120 -1.768 1.00 89.50 222 ILE A N 1
ATOM 1756 C CA . ILE A 1 222 ? 3.349 8.622 -1.372 1.00 89.50 222 ILE A CA 1
ATOM 1757 C C . ILE A 1 222 ? 3.460 7.108 -1.575 1.00 89.50 222 ILE A C 1
ATOM 1759 O O . ILE A 1 222 ? 4.469 6.630 -2.086 1.00 89.50 222 ILE A O 1
ATOM 1763 N N . ALA A 1 223 ? 2.446 6.341 -1.169 1.00 88.81 223 ALA A N 1
ATOM 1764 C CA . ALA A 1 223 ? 2.460 4.887 -1.297 1.00 88.81 223 ALA A CA 1
ATOM 1765 C C . ALA A 1 223 ? 2.467 4.442 -2.767 1.00 88.81 223 ALA A C 1
ATOM 1767 O O . ALA A 1 223 ? 3.172 3.496 -3.116 1.00 88.81 223 ALA A O 1
ATOM 1768 N N . PHE A 1 224 ? 1.739 5.151 -3.631 1.00 86.88 224 PHE A N 1
ATOM 1769 C CA . PHE A 1 224 ? 1.756 4.914 -5.068 1.00 86.88 224 PHE A CA 1
ATOM 1770 C C . PHE A 1 224 ? 3.139 5.207 -5.665 1.00 86.88 224 PHE A C 1
ATOM 1772 O O . PHE A 1 224 ? 3.703 4.338 -6.330 1.00 86.88 224 PHE A O 1
ATOM 1779 N N . ASP A 1 225 ? 3.729 6.369 -5.366 1.00 84.19 225 ASP A N 1
ATOM 1780 C CA . ASP A 1 225 ? 5.067 6.729 -5.863 1.00 84.19 225 ASP A CA 1
ATOM 1781 C C . ASP A 1 225 ? 6.135 5.736 -5.374 1.00 84.19 225 ASP A C 1
ATOM 1783 O O . ASP A 1 225 ? 7.009 5.317 -6.135 1.00 84.19 225 ASP A O 1
ATOM 1787 N N . LEU A 1 226 ? 6.020 5.288 -4.120 1.00 84.88 226 LEU A N 1
ATOM 1788 C CA . LEU A 1 226 ? 6.879 4.255 -3.552 1.00 84.88 226 LEU A CA 1
ATOM 1789 C C . LEU A 1 226 ? 6.702 2.908 -4.257 1.00 84.88 226 LEU A C 1
ATOM 1791 O O . LEU A 1 226 ? 7.692 2.253 -4.564 1.00 84.88 226 LEU A O 1
ATOM 1795 N N . SER A 1 227 ? 5.465 2.492 -4.537 1.00 81.81 227 SER A N 1
ATOM 1796 C CA . SER A 1 227 ? 5.209 1.240 -5.255 1.00 81.81 227 SER A CA 1
ATOM 1797 C C . SER A 1 227 ? 5.834 1.260 -6.647 1.00 81.81 227 SER A C 1
ATOM 1799 O O . SER A 1 227 ? 6.506 0.309 -7.035 1.00 81.81 227 SER A O 1
ATOM 1801 N N . TYR A 1 228 ? 5.720 2.385 -7.356 1.00 78.12 228 TYR A N 1
ATOM 1802 C CA . TYR A 1 228 ? 6.356 2.577 -8.650 1.00 78.12 228 TYR A CA 1
ATOM 1803 C C . TYR A 1 228 ? 7.886 2.451 -8.550 1.00 78.12 228 TYR A C 1
ATOM 1805 O O . TYR A 1 228 ? 8.488 1.696 -9.315 1.00 78.12 228 TYR A O 1
ATOM 1813 N N . ALA A 1 229 ? 8.510 3.099 -7.559 1.00 79.19 229 ALA A N 1
ATOM 1814 C CA . ALA A 1 229 ? 9.947 2.971 -7.309 1.00 79.19 229 ALA A CA 1
ATOM 1815 C C . ALA A 1 229 ? 10.353 1.517 -7.000 1.00 79.19 229 ALA A C 1
ATOM 1817 O O . ALA A 1 229 ? 11.267 0.988 -7.628 1.00 79.19 229 ALA A O 1
ATOM 1818 N N . MET A 1 230 ? 9.620 0.830 -6.115 1.00 77.06 230 MET A N 1
ATOM 1819 C CA . MET A 1 230 ? 9.835 -0.589 -5.794 1.00 77.06 230 MET A CA 1
ATOM 1820 C C . MET A 1 230 ? 9.734 -1.482 -7.038 1.00 77.06 230 MET A C 1
ATOM 1822 O O . MET A 1 230 ? 10.475 -2.460 -7.168 1.00 77.06 230 MET A O 1
ATOM 1826 N N . PHE A 1 231 ? 8.829 -1.160 -7.968 1.00 73.19 231 PHE A N 1
ATOM 1827 C CA . PHE A 1 231 ? 8.671 -1.934 -9.192 1.00 73.19 231 PHE A CA 1
ATOM 1828 C C . PHE A 1 231 ? 9.693 -1.599 -10.287 1.00 73.19 231 PHE A C 1
ATOM 1830 O O . PHE A 1 231 ? 9.960 -2.441 -11.143 1.00 73.19 231 PHE A O 1
ATOM 1837 N N . GLY A 1 232 ? 10.327 -0.428 -10.235 1.00 69.06 232 GLY A N 1
ATOM 1838 C CA . GLY A 1 232 ? 11.464 -0.080 -11.092 1.00 69.06 232 GLY A CA 1
ATOM 1839 C C . GLY A 1 232 ? 12.778 -0.782 -10.714 1.00 69.06 232 GLY A C 1
ATOM 1840 O O . GLY A 1 232 ? 13.677 -0.901 -11.543 1.00 69.06 232 GLY A O 1
ATOM 1841 N N . MET A 1 233 ? 12.909 -1.300 -9.490 1.00 68.44 233 MET A N 1
ATOM 1842 C CA . MET A 1 233 ? 14.159 -1.905 -9.001 1.00 68.44 233 MET A CA 1
ATOM 1843 C C . MET A 1 233 ? 14.443 -3.301 -9.563 1.00 68.44 233 MET A C 1
ATOM 1845 O O . MET A 1 233 ? 13.522 -4.065 -9.837 1.00 68.44 233 MET A O 1
ATOM 1849 N N . GLU A 1 234 ? 15.721 -3.688 -9.659 1.00 60.78 234 GLU A N 1
ATOM 1850 C CA . GLU A 1 234 ? 16.116 -5.071 -9.995 1.00 60.78 234 GLU A CA 1
ATOM 1851 C C . GLU A 1 234 ? 15.763 -6.055 -8.865 1.00 60.78 234 GLU A C 1
ATOM 1853 O O . GLU A 1 234 ? 15.338 -7.185 -9.117 1.00 60.78 234 GLU A O 1
ATOM 1858 N N . SER A 1 235 ? 15.887 -5.612 -7.611 1.00 65.12 235 SER A N 1
ATOM 1859 C CA . SER A 1 235 ? 15.501 -6.383 -6.429 1.00 65.12 235 SER A CA 1
ATOM 1860 C C . SER A 1 235 ? 13.989 -6.346 -6.217 1.00 65.12 235 SER A C 1
ATOM 1862 O O . SER A 1 235 ? 13.379 -5.279 -6.177 1.00 65.12 235 SER A O 1
ATOM 1864 N N . LYS A 1 236 ? 13.375 -7.518 -6.028 1.00 65.88 236 LYS A N 1
ATOM 1865 C CA . LYS A 1 236 ? 11.950 -7.623 -5.692 1.00 65.88 236 LYS A CA 1
ATOM 1866 C C . LYS A 1 236 ? 11.750 -7.297 -4.219 1.00 65.88 236 LYS A C 1
ATOM 1868 O O . LYS A 1 236 ? 12.247 -8.018 -3.359 1.00 65.88 236 LYS A O 1
ATOM 1873 N N . VAL A 1 237 ? 10.991 -6.243 -3.939 1.00 67.56 237 VAL A N 1
ATOM 1874 C CA . VAL A 1 237 ? 10.510 -5.933 -2.591 1.00 67.56 237 VAL A CA 1
ATOM 1875 C C . VAL A 1 237 ? 9.046 -6.341 -2.520 1.00 67.56 237 VAL A C 1
ATOM 1877 O O . VAL A 1 237 ? 8.235 -5.888 -3.324 1.00 67.56 237 VAL A O 1
ATOM 1880 N N . TYR A 1 238 ? 8.711 -7.218 -1.580 1.00 68.31 238 TYR A N 1
ATOM 1881 C CA . TYR A 1 238 ? 7.350 -7.696 -1.369 1.00 68.31 238 TYR A CA 1
ATOM 1882 C C . TYR A 1 238 ? 7.038 -7.757 0.126 1.00 68.31 238 TYR A C 1
ATOM 1884 O O . TYR A 1 238 ? 7.938 -8.004 0.933 1.00 68.31 238 TYR A O 1
ATOM 1892 N N . PRO A 1 239 ? 5.772 -7.531 0.512 1.00 68.69 239 PRO A N 1
ATOM 1893 C CA . PRO A 1 239 ? 5.352 -7.724 1.887 1.00 68.69 239 PRO A CA 1
ATOM 1894 C C . PRO A 1 239 ? 5.487 -9.204 2.257 1.00 68.69 239 PRO A C 1
ATOM 1896 O O . PRO A 1 239 ? 5.051 -10.087 1.519 1.00 68.69 239 PRO A O 1
ATOM 1899 N N . VAL A 1 240 ? 6.089 -9.469 3.414 1.00 69.94 240 VAL A N 1
ATOM 1900 C CA . VAL A 1 240 ? 6.195 -10.811 3.990 1.00 69.94 240 VAL A CA 1
ATOM 1901 C C . VAL A 1 240 ? 5.362 -10.838 5.261 1.00 69.94 240 VAL A C 1
ATOM 1903 O O . VAL A 1 240 ? 5.558 -10.016 6.154 1.00 69.94 240 VAL A O 1
ATOM 1906 N N . ALA A 1 241 ? 4.431 -11.787 5.343 1.00 68.75 241 ALA A N 1
ATOM 1907 C CA . ALA A 1 241 ? 3.720 -12.054 6.582 1.00 68.75 241 ALA A CA 1
ATOM 1908 C C . ALA A 1 241 ? 4.683 -12.726 7.568 1.00 68.75 241 ALA A C 1
ATOM 1910 O O . ALA A 1 241 ? 5.216 -13.803 7.294 1.00 68.75 241 ALA A O 1
ATOM 1911 N N . ILE A 1 242 ? 4.918 -12.082 8.708 1.00 70.56 242 ILE A N 1
ATOM 1912 C CA . ILE A 1 242 ? 5.748 -12.636 9.775 1.00 70.56 242 ILE A CA 1
ATOM 1913 C C . ILE A 1 242 ? 4.842 -13.458 10.689 1.00 70.56 242 ILE A C 1
ATOM 1915 O O . ILE A 1 242 ? 3.883 -12.940 11.259 1.00 70.56 242 ILE A O 1
ATOM 1919 N N . GLY A 1 243 ? 5.134 -14.753 10.803 1.00 68.19 243 GLY A N 1
ATOM 1920 C CA . GLY A 1 243 ? 4.400 -15.650 11.689 1.00 68.19 243 GLY A CA 1
ATOM 1921 C C . GLY A 1 243 ? 4.660 -15.347 13.164 1.00 68.19 243 GLY A C 1
ATOM 1922 O O . GLY A 1 243 ? 5.738 -14.891 13.548 1.00 68.19 243 GLY A O 1
ATOM 1923 N N . LEU A 1 244 ? 3.678 -15.660 14.005 1.00 71.19 244 LEU A N 1
ATOM 1924 C CA . LEU A 1 244 ? 3.856 -15.647 15.455 1.00 71.19 244 LEU A CA 1
ATOM 1925 C C . LEU A 1 244 ? 4.942 -16.640 15.874 1.00 71.19 244 LEU A C 1
ATOM 1927 O O . LEU A 1 244 ? 5.141 -17.670 15.231 1.00 71.19 244 LEU A O 1
ATOM 1931 N N . ALA A 1 245 ? 5.627 -16.323 16.968 1.00 76.31 245 ALA A N 1
ATOM 1932 C CA . ALA A 1 245 ? 6.789 -17.031 17.494 1.00 76.31 245 ALA A CA 1
ATOM 1933 C C . ALA A 1 245 ? 8.021 -17.059 16.563 1.00 76.31 245 ALA A C 1
ATOM 1935 O O . ALA A 1 245 ? 9.016 -17.701 16.903 1.00 76.31 245 ALA A O 1
ATOM 1936 N N . ALA A 1 246 ? 8.010 -16.343 15.430 1.00 80.75 246 ALA A N 1
ATOM 1937 C CA . ALA A 1 246 ? 9.213 -16.145 14.625 1.00 80.75 246 ALA A CA 1
ATOM 1938 C C . ALA A 1 246 ? 10.281 -15.390 15.440 1.00 80.75 246 ALA A C 1
ATOM 1940 O O . ALA A 1 246 ? 9.927 -14.510 16.223 1.00 80.75 246 ALA A O 1
ATOM 1941 N N . PRO A 1 247 ? 11.579 -15.700 15.300 1.00 82.19 247 PRO A N 1
ATOM 1942 C CA . PRO A 1 247 ? 12.624 -14.928 15.966 1.00 82.19 247 PRO A CA 1
ATOM 1943 C C . PRO A 1 247 ? 12.615 -13.480 15.463 1.00 82.19 247 PRO A C 1
ATOM 1945 O O . PRO A 1 247 ? 12.358 -13.231 14.283 1.00 82.19 247 PRO A O 1
ATOM 1948 N N . PHE A 1 248 ? 12.894 -12.526 16.353 1.00 81.19 248 PHE A N 1
ATOM 1949 C CA . PHE A 1 248 ? 13.073 -11.135 15.949 1.00 81.19 248 PHE A CA 1
ATOM 1950 C C . PHE A 1 248 ? 14.259 -11.008 14.980 1.00 81.19 248 PHE A C 1
ATOM 1952 O O . PHE A 1 248 ? 15.352 -11.501 15.260 1.00 81.19 248 PHE A O 1
ATOM 1959 N N . ASP A 1 249 ? 14.051 -10.316 13.858 1.00 78.38 249 ASP A N 1
ATOM 1960 C CA . ASP A 1 249 ? 15.106 -9.993 12.896 1.00 78.38 249 ASP A CA 1
ATOM 1961 C C . ASP A 1 249 ? 15.219 -8.476 12.734 1.00 78.38 249 ASP A C 1
ATOM 1963 O O . ASP A 1 249 ? 14.389 -7.837 12.086 1.00 78.38 249 ASP A O 1
ATOM 1967 N N . GLY A 1 250 ? 16.274 -7.893 13.305 1.00 71.88 250 GLY A N 1
ATOM 1968 C CA . GLY A 1 250 ? 16.519 -6.450 13.267 1.00 71.88 250 GLY A CA 1
ATOM 1969 C C . GLY A 1 250 ? 16.793 -5.875 11.872 1.00 71.88 250 GLY A C 1
ATOM 1970 O O . GLY A 1 250 ? 16.820 -4.655 11.730 1.00 71.88 250 GLY A O 1
ATOM 1971 N N . ASN A 1 251 ? 16.979 -6.711 10.845 1.00 69.12 251 ASN A N 1
ATOM 1972 C CA . ASN A 1 251 ? 17.106 -6.245 9.462 1.00 69.12 251 ASN A CA 1
ATOM 1973 C C . ASN A 1 251 ? 15.746 -5.945 8.817 1.00 69.12 251 ASN A C 1
ATOM 1975 O O . ASN A 1 251 ? 15.676 -5.140 7.888 1.00 69.12 251 ASN A O 1
ATOM 1979 N N . TYR A 1 252 ? 14.677 -6.592 9.292 1.00 67.25 252 TYR A N 1
ATOM 1980 C CA . TYR A 1 252 ? 13.342 -6.525 8.686 1.00 67.25 252 TYR A CA 1
ATOM 1981 C C . TYR A 1 252 ? 12.242 -6.104 9.671 1.00 67.25 252 TYR A C 1
ATOM 1983 O O . TYR A 1 252 ? 11.111 -5.864 9.253 1.00 67.25 252 TYR A O 1
ATOM 1991 N N . MET A 1 253 ? 12.551 -6.011 10.968 1.00 72.56 253 MET A N 1
ATOM 1992 C CA . MET A 1 253 ? 11.595 -5.721 12.036 1.00 72.56 253 MET A CA 1
ATOM 1993 C C . MET A 1 253 ? 12.057 -4.552 12.908 1.00 72.56 253 MET A C 1
ATOM 1995 O O . MET A 1 253 ? 13.240 -4.389 13.204 1.00 72.56 253 MET A O 1
ATOM 1999 N N . THR A 1 254 ? 11.089 -3.780 13.401 1.00 71.19 254 THR A N 1
ATOM 2000 C CA . THR A 1 254 ? 11.312 -2.733 14.405 1.00 71.19 254 THR A CA 1
ATOM 2001 C C . THR A 1 254 ? 10.785 -3.214 15.750 1.00 71.19 254 THR A C 1
ATOM 2003 O O . THR A 1 254 ? 9.669 -3.724 15.834 1.00 71.19 254 THR A O 1
ATOM 2006 N N . MET A 1 255 ? 11.569 -3.049 16.818 1.00 69.31 255 MET A N 1
ATOM 2007 C CA . MET A 1 255 ? 11.127 -3.419 18.165 1.00 69.31 255 MET A CA 1
ATOM 2008 C C . MET A 1 255 ? 9.953 -2.547 18.621 1.00 69.31 255 MET A C 1
ATOM 2010 O O . MET A 1 255 ? 10.011 -1.317 18.541 1.00 69.31 255 MET A O 1
ATOM 2014 N N . ALA A 1 256 ? 8.921 -3.178 19.179 1.00 66.69 256 ALA A N 1
ATOM 2015 C CA . ALA A 1 256 ? 7.876 -2.462 19.894 1.00 66.69 256 ALA A CA 1
ATOM 2016 C C . ALA A 1 256 ? 8.402 -1.926 21.243 1.00 66.69 256 ALA A C 1
ATOM 2018 O O . ALA A 1 256 ? 9.468 -2.301 21.746 1.00 66.69 256 ALA A O 1
ATOM 2019 N N . LYS A 1 257 ? 7.659 -0.996 21.856 1.00 60.72 257 LYS A N 1
ATOM 2020 C CA . LYS A 1 257 ? 8.027 -0.454 23.173 1.00 60.72 257 LYS A CA 1
ATOM 2021 C C . LYS A 1 257 ? 8.038 -1.580 24.214 1.00 60.72 257 LYS A C 1
ATOM 2023 O O . LYS A 1 257 ? 7.005 -2.194 24.441 1.00 60.72 257 LYS A O 1
ATOM 2028 N N . ARG A 1 258 ? 9.166 -1.732 24.924 1.00 64.94 258 ARG A N 1
ATOM 2029 C CA . ARG A 1 258 ? 9.420 -2.759 25.963 1.00 64.94 258 ARG A CA 1
ATOM 2030 C C . ARG A 1 258 ? 9.641 -4.189 25.432 1.00 64.94 258 ARG A C 1
ATOM 2032 O O . ARG A 1 258 ? 9.433 -5.137 26.181 1.00 64.94 258 ARG A O 1
ATOM 2039 N N . SER A 1 259 ? 10.086 -4.342 24.185 1.00 74.25 259 SER A N 1
ATOM 2040 C CA . SER A 1 259 ? 10.484 -5.636 23.603 1.00 74.25 259 SER A CA 1
ATOM 2041 C C . SER A 1 259 ? 11.980 -5.945 23.791 1.00 74.25 259 SER A C 1
ATOM 2043 O O . SER A 1 259 ? 12.767 -5.043 24.080 1.00 74.25 259 SER A O 1
ATOM 2045 N N . ASP A 1 260 ? 12.361 -7.216 23.615 1.00 73.75 260 ASP A N 1
ATOM 2046 C CA . ASP A 1 260 ? 13.749 -7.711 23.654 1.00 73.75 260 ASP A CA 1
ATOM 2047 C C . ASP A 1 260 ? 14.204 -8.142 22.247 1.00 73.75 260 ASP A C 1
ATOM 2049 O O . ASP A 1 260 ? 13.472 -8.836 21.541 1.00 73.75 260 ASP A O 1
ATOM 2053 N N . SER A 1 261 ? 15.425 -7.765 21.861 1.00 75.44 261 SER A N 1
ATOM 2054 C CA . SER A 1 261 ? 16.083 -8.165 20.609 1.00 75.44 261 SER A CA 1
ATOM 2055 C C . SER A 1 261 ? 16.349 -9.669 20.494 1.00 75.44 261 SER A C 1
ATOM 2057 O O . SER A 1 261 ? 16.507 -10.165 19.385 1.00 75.44 261 SER A O 1
ATOM 2059 N N . ASN A 1 262 ? 16.390 -10.396 21.615 1.00 79.62 262 ASN A N 1
ATOM 2060 C CA . ASN A 1 262 ? 16.494 -11.862 21.634 1.00 79.62 262 ASN A CA 1
ATOM 2061 C C . ASN A 1 262 ? 15.121 -12.554 21.711 1.00 79.62 262 ASN A C 1
ATOM 2063 O O . ASN A 1 262 ? 15.042 -13.772 21.883 1.00 79.62 262 ASN A O 1
ATOM 2067 N N . GLY A 1 263 ? 14.038 -11.776 21.647 1.00 76.44 263 GLY A N 1
ATOM 2068 C CA . GLY A 1 263 ? 12.675 -12.271 21.735 1.00 76.44 263 GLY A CA 1
ATOM 2069 C C . GLY A 1 263 ? 12.184 -12.937 20.451 1.00 76.44 263 GLY A C 1
ATOM 2070 O O . GLY A 1 263 ? 12.819 -12.913 19.396 1.00 76.44 263 GLY A O 1
ATOM 2071 N N . SER A 1 264 ? 10.993 -13.515 20.551 1.00 78.00 264 SER A N 1
ATOM 2072 C CA . SER A 1 264 ? 10.210 -13.930 19.390 1.00 78.00 264 SER A CA 1
ATOM 2073 C C . SER A 1 264 ? 9.038 -12.975 19.190 1.00 78.00 264 SER A C 1
ATOM 2075 O O . SER A 1 264 ? 8.625 -12.275 20.116 1.00 78.00 264 SER A O 1
ATOM 2077 N N . VAL A 1 265 ? 8.516 -12.939 17.968 1.00 73.38 265 VAL A N 1
ATOM 2078 C CA . VAL A 1 265 ? 7.332 -12.183 17.577 1.00 73.38 265 VAL A CA 1
ATOM 2079 C C . VAL A 1 265 ? 6.147 -12.744 18.345 1.00 73.38 265 VAL A C 1
ATOM 2081 O O . VAL A 1 265 ? 5.562 -13.762 17.981 1.00 73.38 265 VAL A O 1
ATOM 2084 N N . SER A 1 266 ? 5.808 -12.093 19.445 1.00 64.25 266 SER A N 1
ATOM 2085 C CA . SER A 1 266 ? 4.542 -12.290 20.122 1.00 64.25 266 SER A CA 1
ATOM 2086 C C . SER A 1 266 ? 3.590 -11.195 19.690 1.00 64.25 266 SER A C 1
ATOM 2088 O O . SER A 1 266 ? 3.980 -10.137 19.191 1.00 64.25 266 SER A O 1
ATOM 2090 N N . TRP A 1 267 ? 2.318 -11.426 19.948 1.00 57.75 267 TRP A N 1
ATOM 2091 C CA . TRP A 1 267 ? 1.427 -10.300 20.064 1.00 57.75 267 TRP A CA 1
ATOM 2092 C C . TRP A 1 267 ? 1.859 -9.412 21.244 1.00 57.75 267 TRP A C 1
ATOM 2094 O O . TRP A 1 267 ? 2.376 -9.928 22.241 1.00 57.75 267 TRP A O 1
ATOM 2104 N N . VAL A 1 268 ? 1.717 -8.095 21.088 1.00 50.19 268 VAL A N 1
ATOM 2105 C CA . VAL A 1 268 ? 2.037 -7.097 22.126 1.00 50.19 268 VAL A CA 1
ATOM 2106 C C . VAL A 1 268 ? 0.989 -7.117 23.227 1.00 50.19 268 VAL A C 1
ATOM 2108 O O . VAL A 1 268 ? -0.209 -7.147 22.868 1.00 50.19 268 VAL A O 1
#